Protein AF-A0A660NZM0-F1 (afdb_monomer_lite)

Foldseek 3Di:
DDAFKDWDKDADPDDAKDKDWDKDWDPDDDPPDIDIDIDIDIDGGGIQGATAGFWDQALALQTDTLDCPCPPPHQAAEDQDAQAAAPVVCVVRSSYQAAANCDDPQRLANHNAFDWDSQAPPGPDAFADQDDRHGDPRANDDPLWGFAGLQRQLQQFQGRFKDFAPVGGQFDCLLPDPVSVLSLQHTFHQPDPVSPHTDGFHQNFKQDRNGGDTDRRSFKAKEFGNGANDRQKGFIWIDGSGITGSGDIDGSSMIHHTDIDND

Structure (mmCIF, N/CA/C/O backbone):
data_AF-A0A660NZM0-F1
#
_entry.id   AF-A0A660NZM0-F1
#
loop_
_atom_site.group_PDB
_atom_site.id
_atom_site.type_symbol
_atom_site.label_atom_id
_atom_site.label_alt_id
_atom_site.label_comp_id
_atom_site.label_asym_id
_atom_site.label_entity_id
_atom_site.label_seq_id
_atom_site.pdbx_PDB_ins_code
_atom_site.Cartn_x
_atom_site.Cartn_y
_atom_site.Cartn_z
_atom_site.occupancy
_atom_site.B_iso_or_equiv
_atom_site.auth_seq_id
_atom_site.auth_comp_id
_atom_site.auth_asym_id
_atom_site.auth_atom_id
_atom_site.pdbx_PDB_model_num
ATOM 1 N N . GLU A 1 1 ? 6.834 -13.793 7.492 1.00 51.00 1 GLU A N 1
ATOM 2 C CA . GLU A 1 1 ? 5.601 -13.115 7.955 1.00 51.00 1 GLU A CA 1
ATOM 3 C C . GLU A 1 1 ? 4.471 -13.453 6.980 1.00 51.00 1 GLU A C 1
ATOM 5 O O . GLU A 1 1 ? 4.773 -13.703 5.818 1.00 51.00 1 GLU A O 1
ATOM 10 N N . THR A 1 2 ? 3.214 -13.565 7.420 1.00 53.56 2 THR A N 1
ATOM 11 C CA . THR A 1 2 ? 2.069 -13.778 6.511 1.00 53.56 2 THR A CA 1
ATOM 12 C C . THR A 1 2 ? 1.745 -12.478 5.787 1.00 53.56 2 THR A C 1
ATOM 14 O O . THR A 1 2 ? 1.620 -11.452 6.449 1.00 53.56 2 THR A O 1
ATOM 17 N N . LEU A 1 3 ? 1.578 -12.523 4.464 1.00 75.31 3 LEU A N 1
ATOM 18 C CA . LEU A 1 3 ? 1.285 -11.340 3.660 1.00 75.31 3 LEU A CA 1
ATOM 19 C C . LEU A 1 3 ? 0.033 -10.600 4.160 1.00 75.31 3 LEU A C 1
ATOM 21 O O . LEU A 1 3 ? -1.005 -11.213 4.412 1.00 75.31 3 LEU A O 1
ATOM 25 N N . GLY A 1 4 ? 0.131 -9.272 4.239 1.00 77.69 4 GLY A N 1
ATOM 26 C CA . GLY A 1 4 ? -0.979 -8.384 4.568 1.00 77.69 4 GLY A CA 1
ATOM 27 C C . GLY A 1 4 ? -0.853 -7.733 5.943 1.00 77.69 4 GLY A C 1
ATOM 28 O O . GLY A 1 4 ? 0.243 -7.461 6.431 1.00 77.69 4 GLY A O 1
ATOM 29 N N . TRP A 1 5 ? -2.006 -7.416 6.530 1.00 82.38 5 TRP A N 1
ATOM 30 C CA . TRP A 1 5 ? -2.119 -6.701 7.797 1.00 82.38 5 TRP A CA 1
ATOM 31 C C . TRP A 1 5 ? -2.232 -7.667 8.968 1.00 82.38 5 TRP A C 1
ATOM 33 O O . TRP A 1 5 ? -3.105 -8.535 8.978 1.00 82.38 5 TRP A O 1
ATOM 43 N N . LYS A 1 6 ? -1.403 -7.461 9.989 1.00 84.69 6 LYS A N 1
ATOM 44 C CA . LYS A 1 6 ? -1.477 -8.161 11.266 1.00 84.69 6 LYS A CA 1
ATOM 45 C C . LYS A 1 6 ? -1.986 -7.196 12.340 1.00 84.69 6 LYS A C 1
ATOM 47 O O . LYS A 1 6 ? -1.200 -6.374 12.819 1.00 84.69 6 LYS A O 1
ATOM 52 N N . PRO A 1 7 ? -3.267 -7.291 12.742 1.00 80.12 7 PRO A N 1
ATOM 53 C CA . PRO A 1 7 ? -3.795 -6.489 13.834 1.00 80.12 7 PRO A CA 1
ATOM 54 C C . PRO A 1 7 ? -2.996 -6.695 15.127 1.00 80.12 7 PRO A C 1
ATOM 56 O O . PRO A 1 7 ? -2.611 -7.816 15.467 1.00 80.12 7 PRO A O 1
ATOM 59 N N . LYS A 1 8 ? -2.766 -5.605 15.851 1.00 75.81 8 LYS A N 1
ATOM 60 C CA . LYS A 1 8 ? -2.291 -5.564 17.232 1.00 75.81 8 LYS A CA 1
ATOM 61 C C . LYS A 1 8 ? -3.403 -4.957 18.088 1.00 75.81 8 LYS A C 1
ATOM 63 O O . LYS A 1 8 ? -4.058 -4.006 17.667 1.00 75.81 8 LYS A O 1
ATOM 68 N N . GLY A 1 9 ? -3.584 -5.508 19.285 1.00 64.69 9 GLY A N 1
ATOM 69 C CA . GLY A 1 9 ? -4.604 -5.072 20.237 1.00 64.69 9 GLY A CA 1
ATOM 70 C C . GLY A 1 9 ? -5.859 -5.947 20.243 1.00 64.69 9 GLY A C 1
ATOM 71 O O . GLY A 1 9 ? -6.114 -6.727 19.326 1.00 64.69 9 GLY A O 1
ATOM 72 N N . GLU A 1 10 ? -6.634 -5.824 21.317 1.00 61.53 10 GLU A N 1
ATOM 73 C CA . GLU A 1 10 ? -7.927 -6.486 21.465 1.00 61.53 10 GLU A CA 1
ATOM 74 C C . GLU A 1 10 ? -9.011 -5.625 20.810 1.00 61.53 10 GLU A C 1
ATOM 76 O O . GLU A 1 10 ? -9.255 -4.489 21.219 1.00 61.53 10 GLU A O 1
ATOM 81 N N . VAL A 1 11 ? -9.659 -6.157 19.773 1.00 67.81 11 VAL A N 1
ATOM 82 C CA . VAL A 1 11 ? -10.883 -5.580 19.210 1.00 67.81 11 VAL A CA 1
ATOM 83 C C . VAL A 1 11 ? -12.039 -6.454 19.661 1.00 67.81 11 VAL A C 1
ATOM 85 O O . VAL A 1 11 ? -12.058 -7.658 19.404 1.00 67.81 11 VAL A O 1
ATOM 88 N N . THR A 1 12 ? -13.016 -5.859 20.337 1.00 70.56 12 THR A N 1
ATOM 89 C CA . THR A 1 12 ? -14.206 -6.590 20.774 1.00 70.56 12 THR A CA 1
ATOM 90 C C . THR A 1 12 ? -14.990 -7.122 19.574 1.00 70.56 12 THR A C 1
ATOM 92 O O . THR A 1 12 ? -15.191 -6.406 18.594 1.00 70.56 12 THR A O 1
ATOM 95 N N . THR A 1 13 ? -15.534 -8.334 19.673 1.00 74.88 13 THR A N 1
ATOM 96 C CA . THR A 1 13 ? -16.364 -8.953 18.618 1.00 74.88 13 THR A CA 1
ATOM 97 C C . THR A 1 13 ? -17.786 -8.384 18.524 1.00 74.88 13 THR A C 1
ATOM 99 O O . THR A 1 13 ? -18.586 -8.835 17.709 1.00 74.88 13 THR A O 1
ATOM 102 N N . TYR A 1 14 ? -18.127 -7.410 19.366 1.00 76.38 14 TYR A N 1
ATOM 103 C CA . TYR A 1 14 ? -19.451 -6.805 19.469 1.00 76.38 14 TYR A CA 1
ATOM 104 C C . TYR A 1 14 ? -19.397 -5.299 19.169 1.00 76.38 14 TYR A C 1
ATOM 106 O O . TYR A 1 14 ? -18.356 -4.665 19.319 1.00 76.38 14 TYR A O 1
ATOM 114 N N . ASN A 1 15 ? -20.514 -4.724 18.714 1.00 76.44 15 ASN A N 1
ATOM 115 C CA . ASN A 1 15 ? -20.605 -3.360 18.169 1.00 76.44 15 ASN A CA 1
ATOM 116 C C . ASN A 1 15 ? -21.438 -2.382 19.023 1.00 76.44 15 ASN A C 1
ATOM 118 O O . ASN A 1 15 ? -21.649 -1.246 18.609 1.00 76.44 15 ASN A O 1
ATOM 122 N N . ALA A 1 16 ? -21.878 -2.803 20.210 1.00 81.19 16 ALA A N 1
ATOM 123 C CA . ALA A 1 16 ? -22.553 -1.959 21.194 1.00 81.19 16 ALA A CA 1
ATOM 124 C C . ALA A 1 16 ? -22.119 -2.353 22.615 1.00 81.19 16 ALA A C 1
ATOM 126 O O . ALA A 1 16 ? -21.839 -3.538 22.830 1.00 81.19 16 ALA A O 1
ATOM 127 N N . PRO A 1 17 ? -22.066 -1.423 23.589 1.00 87.94 17 PRO A N 1
ATOM 128 C CA . PRO A 1 17 ? -21.674 -1.755 24.952 1.00 87.94 17 PRO A CA 1
ATOM 129 C C . PRO A 1 17 ? -22.581 -2.838 25.533 1.00 87.94 17 PRO A C 1
ATOM 131 O O . PRO A 1 17 ? -23.792 -2.849 25.302 1.00 87.94 17 PRO A O 1
ATOM 134 N N . ARG A 1 18 ? -21.999 -3.747 26.308 1.00 90.50 18 ARG A N 1
ATOM 135 C CA . ARG A 1 18 ? -22.741 -4.778 27.036 1.00 90.50 18 ARG A CA 1
ATOM 136 C C . ARG A 1 18 ? -22.693 -4.444 28.515 1.00 90.50 18 ARG A C 1
ATOM 138 O O . ARG A 1 18 ? -21.622 -4.172 29.048 1.00 90.50 18 ARG A O 1
ATOM 145 N N . THR A 1 19 ? -23.839 -4.479 29.182 1.00 94.56 19 THR A N 1
ATOM 146 C CA . THR A 1 19 ? -23.928 -4.173 30.613 1.00 94.56 19 THR A CA 1
ATOM 147 C C . THR A 1 19 ? -24.477 -5.369 31.368 1.00 94.56 19 THR A C 1
ATOM 149 O O . THR A 1 19 ? -25.574 -5.843 31.077 1.00 94.56 19 THR A O 1
ATOM 152 N N . VAL A 1 20 ? -23.736 -5.821 32.376 1.00 95.81 20 VAL A N 1
ATOM 153 C CA . VAL A 1 20 ? -24.238 -6.745 33.394 1.00 95.81 20 VAL A CA 1
ATOM 154 C C . VAL A 1 20 ? -24.761 -5.919 34.562 1.00 95.81 20 VAL A C 1
ATOM 156 O O . VAL A 1 20 ? -24.085 -5.007 35.037 1.00 95.81 20 VAL A O 1
ATOM 159 N N . LYS A 1 21 ? -25.974 -6.230 35.023 1.00 97.00 21 LYS A N 1
ATOM 160 C CA . LYS A 1 21 ? -26.585 -5.595 36.194 1.00 97.00 21 LYS A CA 1
ATOM 161 C C . LYS A 1 21 ? -26.592 -6.578 37.351 1.00 97.00 21 LYS A C 1
ATOM 163 O O . LYS A 1 21 ? -27.189 -7.646 37.242 1.00 97.00 21 LYS A O 1
ATOM 168 N N . VAL A 1 22 ? -25.962 -6.209 38.458 1.00 96.25 22 VAL A N 1
ATOM 169 C CA . VAL A 1 22 ? -25.938 -7.009 39.685 1.00 96.25 22 VAL A CA 1
ATOM 170 C C . VAL A 1 22 ? -26.781 -6.300 40.734 1.00 96.25 22 VAL A C 1
ATOM 172 O O . VAL A 1 22 ? -26.442 -5.197 41.156 1.00 96.25 22 VAL A O 1
ATOM 175 N N . LYS A 1 23 ? -27.891 -6.916 41.151 1.00 96.38 23 LYS A N 1
ATOM 176 C CA . LYS A 1 23 ? -28.695 -6.416 42.272 1.00 96.38 23 LYS A CA 1
ATOM 177 C C . LYS A 1 23 ? -28.138 -6.989 43.573 1.00 96.38 23 LYS A C 1
ATOM 179 O O . LYS A 1 23 ? -28.094 -8.204 43.734 1.00 96.38 23 LYS A O 1
ATOM 184 N N . VAL A 1 24 ? -27.761 -6.117 44.499 1.00 95.06 24 VAL A N 1
ATOM 185 C CA . VAL A 1 24 ? -27.386 -6.481 45.869 1.00 95.06 24 VAL A CA 1
ATOM 186 C C . VAL A 1 24 ? -28.486 -5.975 46.788 1.00 95.06 24 VAL A C 1
ATOM 188 O O . VAL A 1 24 ? -28.766 -4.781 46.799 1.00 95.06 24 VAL A O 1
ATOM 191 N N . GLU A 1 25 ? -29.131 -6.870 47.528 1.00 95.62 25 GLU A N 1
ATOM 192 C CA . GLU A 1 25 ? -30.238 -6.555 48.435 1.00 95.62 25 GLU A CA 1
ATOM 193 C C . GLU A 1 25 ? -29.929 -7.069 49.842 1.00 95.62 25 GLU A C 1
ATOM 195 O O . GLU A 1 25 ? -29.380 -8.159 50.009 1.00 95.62 25 GLU A O 1
ATOM 200 N N . GLN A 1 26 ? -30.282 -6.283 50.858 1.00 94.75 26 GLN A N 1
ATOM 201 C CA . GLN A 1 26 ? -30.148 -6.688 52.253 1.00 94.75 26 GLN A CA 1
ATOM 202 C C . GLN A 1 26 ? -31.062 -7.878 52.567 1.00 94.75 26 GLN A C 1
ATOM 204 O O . GLN A 1 26 ? -32.246 -7.892 52.228 1.00 94.75 26 GLN A O 1
ATOM 209 N N . THR A 1 27 ? -30.536 -8.867 53.287 1.00 92.31 27 THR A N 1
ATOM 210 C CA . THR A 1 27 ? -31.327 -10.022 53.735 1.00 92.31 27 THR A CA 1
ATOM 211 C C . THR A 1 27 ? -32.336 -9.648 54.824 1.00 92.31 27 THR A C 1
ATOM 213 O O . THR A 1 27 ? -33.442 -10.193 54.830 1.00 92.31 27 THR A O 1
ATOM 216 N N . ILE A 1 28 ? -32.003 -8.679 55.685 1.00 90.19 28 ILE A N 1
ATOM 217 C CA . ILE A 1 28 ? -32.830 -8.191 56.800 1.00 90.19 28 ILE A CA 1
ATOM 218 C C . ILE A 1 28 ? -33.207 -6.722 56.558 1.00 90.19 28 ILE A C 1
ATOM 220 O O . ILE A 1 28 ? -32.364 -5.921 56.160 1.00 90.19 28 ILE A O 1
ATOM 224 N N . ALA A 1 29 ? -34.474 -6.371 56.791 1.00 87.50 29 ALA A N 1
ATOM 225 C CA . ALA A 1 29 ? -34.974 -5.003 56.668 1.00 87.50 29 ALA A CA 1
ATOM 226 C C . ALA A 1 29 ? -34.550 -4.141 57.870 1.00 87.50 29 ALA A C 1
ATOM 228 O O . ALA A 1 29 ? -34.667 -4.587 59.011 1.00 87.50 29 ALA A O 1
ATOM 229 N N . ASN A 1 30 ? -34.131 -2.896 57.628 1.00 80.31 30 ASN A N 1
ATOM 230 C CA . ASN A 1 30 ? -33.810 -1.937 58.688 1.00 80.31 30 ASN A CA 1
ATOM 231 C C . ASN A 1 30 ? -34.835 -0.792 58.652 1.00 80.31 30 ASN A C 1
ATOM 233 O O . ASN A 1 30 ? -34.850 -0.007 57.708 1.00 80.31 30 ASN A O 1
ATOM 237 N N . GLY A 1 31 ? -35.745 -0.735 59.632 1.00 82.00 31 GLY A N 1
ATOM 238 C CA . GLY A 1 31 ? -36.866 0.220 59.626 1.00 82.00 31 GLY A CA 1
ATOM 239 C C . GLY A 1 31 ? -38.039 -0.162 58.708 1.00 82.00 31 GLY A C 1
ATOM 240 O O . GLY A 1 31 ? -38.756 0.711 58.234 1.00 82.00 31 GLY A O 1
ATOM 241 N N . GLY A 1 32 ? -38.239 -1.459 58.440 1.00 85.12 32 GLY A N 1
ATOM 242 C CA . GLY A 1 32 ? -39.396 -1.975 57.689 1.00 85.12 32 GLY A CA 1
ATOM 243 C C . GLY A 1 32 ? -39.197 -2.126 56.176 1.00 85.12 32 GLY A C 1
ATOM 244 O O . GLY A 1 32 ? -40.034 -2.744 55.523 1.00 85.12 32 GLY A O 1
ATOM 245 N N . ALA A 1 33 ? -38.076 -1.656 55.619 1.00 88.88 33 ALA A N 1
ATOM 246 C CA . ALA A 1 33 ? -37.728 -1.838 54.209 1.00 88.88 33 ALA A CA 1
ATOM 247 C C . ALA A 1 33 ? -36.352 -2.502 54.037 1.00 88.88 33 ALA A C 1
ATOM 249 O O . ALA A 1 33 ? -35.412 -2.229 54.786 1.00 88.88 33 ALA A O 1
ATOM 250 N N . LYS A 1 34 ? -36.229 -3.378 53.033 1.00 91.69 34 LYS A N 1
ATOM 251 C CA . LYS A 1 34 ? -34.933 -3.878 52.558 1.00 91.69 34 LYS A CA 1
ATOM 252 C C . LYS A 1 34 ? -34.344 -2.855 51.599 1.00 91.69 34 LYS A C 1
ATOM 254 O O . LYS A 1 34 ? -35.009 -2.464 50.641 1.00 91.69 34 LYS A O 1
ATOM 259 N N . LEU A 1 35 ? -33.101 -2.447 51.826 1.00 92.81 35 LEU A N 1
ATOM 260 C CA . LEU A 1 35 ? -32.381 -1.641 50.849 1.00 92.81 35 LEU A CA 1
ATOM 261 C C . LEU A 1 35 ? -31.768 -2.552 49.789 1.00 92.81 35 LEU A C 1
ATOM 263 O O . LEU A 1 35 ? -31.304 -3.657 50.083 1.00 92.81 35 LEU A O 1
ATOM 267 N N . PHE A 1 36 ? -31.731 -2.064 48.556 1.00 93.88 36 PHE A N 1
ATOM 268 C CA . PHE A 1 36 ? -30.972 -2.687 47.487 1.00 93.88 36 PHE A CA 1
ATOM 269 C C . PHE A 1 36 ? -30.221 -1.637 46.682 1.00 93.88 36 PHE A C 1
ATOM 271 O O . PHE A 1 36 ? -30.594 -0.466 46.642 1.00 93.88 36 PHE A O 1
ATOM 278 N N . THR A 1 37 ? -29.174 -2.081 46.003 1.00 96.69 37 THR A N 1
ATOM 279 C CA . THR A 1 37 ? -28.476 -1.311 44.981 1.00 96.69 37 THR A CA 1
ATOM 280 C C . THR A 1 37 ? -28.319 -2.156 43.727 1.00 96.69 37 THR A C 1
ATOM 282 O O . THR A 1 37 ? -28.279 -3.387 43.792 1.00 96.69 37 THR A O 1
ATOM 285 N N . VAL A 1 38 ? -28.257 -1.499 42.573 1.00 96.88 38 VAL A N 1
ATOM 286 C CA . VAL A 1 38 ? -27.942 -2.143 41.298 1.00 96.88 38 VAL A CA 1
ATOM 287 C C . VAL A 1 38 ? -26.584 -1.637 40.844 1.00 96.88 38 VAL A C 1
ATOM 289 O O . VAL A 1 38 ? -26.419 -0.458 40.539 1.00 96.88 38 VAL A O 1
ATOM 292 N N . ILE A 1 39 ? -25.616 -2.543 40.782 1.00 96.94 39 ILE A N 1
ATOM 293 C CA . ILE A 1 39 ? -24.281 -2.285 40.255 1.00 96.94 39 ILE A CA 1
ATOM 294 C C . ILE A 1 39 ? -24.326 -2.574 38.757 1.00 96.94 39 ILE A C 1
ATOM 296 O O . ILE A 1 39 ? -24.587 -3.704 38.341 1.00 96.94 39 ILE A O 1
ATOM 300 N N . ASN A 1 40 ? -24.085 -1.550 37.943 1.00 95.69 40 ASN A N 1
ATOM 301 C CA . ASN A 1 40 ? -23.960 -1.702 36.497 1.00 95.69 40 ASN A CA 1
ATOM 302 C C . ASN A 1 40 ? -22.478 -1.870 36.142 1.00 95.69 40 ASN A C 1
ATOM 304 O O . ASN A 1 40 ? -21.686 -0.956 36.363 1.00 95.69 40 ASN A O 1
ATOM 308 N N . ILE A 1 41 ? -22.111 -3.016 35.571 1.00 93.88 41 ILE A N 1
ATOM 309 C CA . ILE A 1 41 ? -20.780 -3.271 35.012 1.00 93.88 41 ILE A CA 1
ATOM 310 C C . ILE A 1 41 ? -20.912 -3.199 33.495 1.00 93.88 41 ILE A C 1
ATOM 312 O O . ILE A 1 41 ? -21.478 -4.100 32.875 1.00 93.88 41 ILE A O 1
ATOM 316 N N . THR A 1 42 ? -20.424 -2.112 32.901 1.00 91.06 42 THR A N 1
ATOM 317 C CA . THR A 1 42 ? -20.488 -1.893 31.452 1.00 91.06 42 THR A CA 1
ATOM 318 C C . THR A 1 42 ? -19.148 -2.205 30.807 1.00 91.06 42 THR A C 1
ATOM 320 O O . THR A 1 42 ? -18.140 -1.570 31.104 1.00 91.06 42 THR A O 1
ATOM 323 N N . GLN A 1 43 ? -19.159 -3.154 29.877 1.00 84.81 43 GLN A N 1
ATOM 324 C CA . GLN A 1 43 ? -18.068 -3.413 28.954 1.00 84.81 43 GLN A CA 1
ATOM 325 C C . GLN A 1 43 ? -18.347 -2.646 27.657 1.00 84.81 43 GLN A C 1
ATOM 327 O O . GLN A 1 43 ? -19.247 -2.995 26.888 1.00 84.81 43 GLN A O 1
ATOM 332 N N . ASN A 1 44 ? -17.593 -1.573 27.418 1.00 82.00 44 ASN A N 1
ATOM 333 C CA . ASN A 1 44 ? -17.698 -0.825 26.168 1.00 82.00 44 ASN A CA 1
ATOM 334 C C . ASN A 1 44 ? -17.253 -1.700 24.990 1.00 82.00 44 ASN A C 1
ATOM 336 O O . ASN A 1 44 ? -16.401 -2.578 25.132 1.00 82.00 44 ASN A O 1
ATOM 340 N N . ASN A 1 45 ? -17.858 -1.485 23.827 1.00 79.81 45 ASN A N 1
ATOM 341 C CA . ASN A 1 45 ? -17.366 -2.047 22.576 1.00 79.81 45 ASN A CA 1
ATOM 342 C C . ASN A 1 45 ? -16.245 -1.176 22.009 1.00 79.81 45 ASN A C 1
ATOM 344 O O . ASN A 1 45 ? -16.197 0.029 22.251 1.00 79.81 45 ASN A O 1
ATOM 348 N N . GLY A 1 46 ? -15.375 -1.782 21.213 1.00 71.31 46 GLY A N 1
ATOM 349 C CA . GLY A 1 46 ? -14.272 -1.116 20.540 1.00 71.31 46 GLY A CA 1
ATOM 350 C C . GLY A 1 46 ? -12.928 -1.755 20.860 1.00 71.31 46 GLY A C 1
ATOM 351 O O . GLY A 1 46 ? -12.833 -2.911 21.257 1.00 71.31 46 GLY A O 1
ATOM 352 N N . GLY A 1 47 ? -11.876 -0.993 20.612 1.00 67.62 47 GLY A N 1
ATOM 353 C CA . GLY A 1 47 ? -10.492 -1.425 20.728 1.00 67.62 47 GLY A CA 1
ATOM 354 C C . GLY A 1 47 ? -9.628 -0.511 19.878 1.00 67.62 47 GLY A C 1
ATOM 355 O O . GLY A 1 47 ? -10.100 0.026 18.869 1.00 67.62 47 GLY A O 1
ATOM 356 N N . LYS A 1 48 ? -8.374 -0.301 20.282 1.00 68.06 48 LYS A N 1
ATOM 357 C CA . LYS A 1 48 ? -7.430 0.425 19.436 1.00 68.06 48 LYS A CA 1
ATOM 358 C C . LYS A 1 48 ? -7.085 -0.505 18.280 1.00 68.06 48 LYS A C 1
ATOM 360 O O . LYS A 1 48 ? -6.413 -1.513 18.478 1.00 68.06 48 LYS A O 1
ATOM 365 N N . LYS A 1 49 ? -7.605 -0.208 17.089 1.00 75.81 49 LYS A N 1
ATOM 366 C CA . LYS A 1 49 ? -7.134 -0.866 15.874 1.00 75.81 49 LYS A CA 1
ATOM 367 C C . LYS A 1 49 ? -5.701 -0.401 15.694 1.00 75.81 49 LYS A C 1
ATOM 369 O O . LYS A 1 49 ? -5.480 0.765 15.426 1.00 75.81 49 LYS A O 1
ATOM 374 N N . GLU A 1 50 ? -4.744 -1.277 15.923 1.00 85.38 50 GLU A N 1
ATOM 375 C CA . GLU A 1 50 ? -3.351 -1.073 15.548 1.00 85.38 50 GLU A CA 1
ATOM 376 C C . GLU A 1 50 ? -2.891 -2.309 14.796 1.00 85.38 50 GLU A C 1
ATOM 378 O O . GLU A 1 50 ? -3.635 -3.279 14.634 1.00 85.38 50 GLU A O 1
ATOM 383 N N . GLY A 1 51 ? -1.661 -2.292 14.313 1.00 86.81 51 GLY A N 1
ATOM 384 C CA . GLY A 1 51 ? -1.081 -3.454 13.677 1.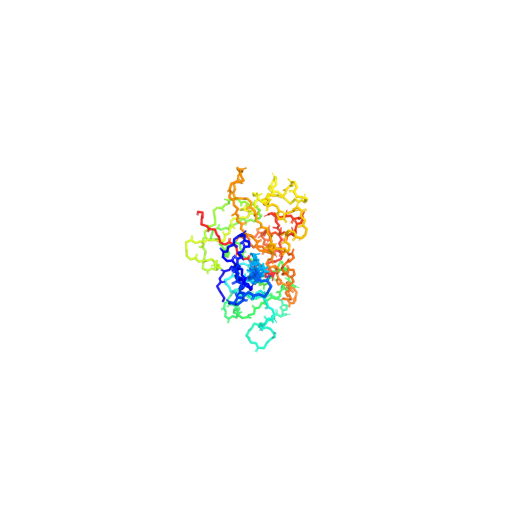00 86.81 51 GLY A CA 1
ATOM 385 C C . GLY A 1 51 ? 0.166 -3.107 12.906 1.00 86.81 51 GLY A C 1
ATOM 386 O O . GLY A 1 51 ? 0.698 -2.003 13.002 1.00 86.81 51 GLY A O 1
ATOM 387 N N . ILE A 1 52 ? 0.639 -4.096 12.172 1.00 89.88 52 ILE A N 1
ATOM 388 C CA . ILE A 1 52 ? 1.804 -3.988 11.305 1.00 89.88 52 ILE A CA 1
ATOM 389 C C . ILE A 1 52 ? 1.450 -4.599 9.953 1.00 89.88 52 ILE A C 1
ATOM 391 O O . ILE A 1 52 ? 0.626 -5.514 9.877 1.00 89.88 52 ILE A O 1
ATOM 395 N N . ALA A 1 53 ? 2.052 -4.085 8.888 1.00 92.00 53 ALA A N 1
ATOM 396 C CA . ALA A 1 53 ? 1.934 -4.653 7.553 1.00 92.00 53 ALA A CA 1
ATOM 397 C C . ALA A 1 53 ? 3.245 -5.336 7.168 1.00 92.00 53 ALA A C 1
ATOM 399 O O . ALA A 1 53 ? 4.318 -4.826 7.482 1.00 92.00 53 ALA A O 1
ATOM 400 N N . THR A 1 54 ? 3.170 -6.444 6.442 1.00 93.94 54 THR A N 1
ATOM 401 C CA . THR A 1 54 ? 4.344 -6.935 5.715 1.00 93.94 54 THR A CA 1
ATOM 402 C C . THR A 1 54 ? 4.593 -6.045 4.501 1.00 93.94 54 THR A C 1
ATOM 404 O O . THR A 1 54 ? 3.664 -5.745 3.744 1.00 93.94 54 THR A O 1
ATOM 407 N N . LEU A 1 55 ? 5.841 -5.615 4.330 1.00 96.06 55 LEU A N 1
ATOM 408 C CA . LEU A 1 55 ? 6.269 -4.679 3.294 1.00 96.06 55 LEU A CA 1
ATOM 409 C C . LEU A 1 55 ? 7.179 -5.380 2.280 1.00 96.06 55 LEU A C 1
ATOM 411 O O . LEU A 1 55 ? 7.766 -6.414 2.575 1.00 96.06 55 LEU A O 1
ATOM 415 N N . TYR A 1 56 ? 7.313 -4.814 1.088 1.00 97.31 56 TYR A N 1
ATOM 416 C CA . TYR A 1 56 ? 8.095 -5.373 -0.012 1.00 97.31 56 TYR A CA 1
ATOM 417 C C . TYR A 1 56 ? 8.753 -4.239 -0.790 1.00 97.31 56 TYR A C 1
ATOM 419 O O . TYR A 1 56 ? 8.138 -3.186 -0.984 1.00 97.31 56 TYR A O 1
ATOM 427 N N . GLN A 1 57 ? 9.979 -4.450 -1.267 1.00 97.25 57 GLN A N 1
ATOM 428 C CA . GLN A 1 57 ? 10.519 -3.594 -2.326 1.00 97.25 57 GLN A CA 1
ATOM 429 C C . GLN A 1 57 ? 9.894 -3.989 -3.658 1.00 97.25 57 GLN A C 1
ATOM 431 O O . GLN A 1 57 ? 9.515 -5.149 -3.854 1.00 97.25 57 GLN A O 1
ATOM 436 N N . PHE A 1 58 ? 9.780 -3.032 -4.573 1.00 97.75 58 PHE A N 1
ATOM 437 C CA . PHE A 1 58 ? 9.112 -3.261 -5.846 1.00 97.75 58 PHE A CA 1
ATOM 438 C C . PHE A 1 58 ? 9.752 -4.433 -6.605 1.00 97.75 58 PHE A C 1
ATOM 440 O O . PHE A 1 58 ? 10.967 -4.476 -6.793 1.00 97.75 58 PHE A O 1
ATOM 447 N N . GLY A 1 59 ? 8.936 -5.389 -7.046 1.00 96.31 59 GLY A N 1
ATOM 448 C CA . GLY A 1 59 ? 9.386 -6.567 -7.786 1.00 96.31 59 GLY A CA 1
ATOM 449 C C . GLY A 1 59 ? 9.998 -7.697 -6.946 1.00 96.31 59 GLY A C 1
ATOM 450 O O . GLY A 1 59 ? 10.378 -8.716 -7.521 1.00 96.31 59 GLY A O 1
ATOM 451 N N . ARG A 1 60 ? 10.087 -7.569 -5.614 1.00 95.56 60 ARG A N 1
ATOM 452 C CA . ARG A 1 60 ? 10.556 -8.652 -4.727 1.00 95.56 60 ARG A CA 1
ATOM 453 C C . ARG A 1 60 ? 9.402 -9.480 -4.172 1.00 95.56 60 ARG A C 1
ATOM 455 O O . ARG A 1 60 ? 8.300 -8.980 -3.959 1.00 95.56 60 ARG A O 1
ATOM 462 N N . LYS A 1 61 ? 9.700 -10.744 -3.870 1.00 93.62 61 LYS A N 1
ATOM 463 C CA . LYS A 1 61 ? 8.835 -11.632 -3.077 1.00 93.62 61 LYS A CA 1
ATOM 464 C C . LYS A 1 61 ? 9.185 -11.628 -1.590 1.00 93.62 61 LYS A C 1
ATOM 466 O O . LYS A 1 61 ? 8.371 -12.030 -0.760 1.00 93.62 61 LYS A O 1
ATOM 471 N N . ASP A 1 62 ? 10.400 -11.199 -1.270 1.00 92.12 62 ASP A N 1
ATOM 472 C CA . ASP A 1 62 ? 10.955 -11.267 0.074 1.00 92.12 62 ASP A CA 1
ATOM 473 C C . ASP A 1 62 ? 10.314 -10.205 0.963 1.00 92.12 62 ASP A C 1
ATOM 475 O O . ASP A 1 62 ? 10.281 -9.017 0.633 1.00 92.12 62 ASP A O 1
ATOM 479 N N . ALA A 1 63 ? 9.766 -10.665 2.082 1.00 91.88 63 ALA A N 1
ATOM 480 C CA . ALA A 1 63 ? 9.036 -9.843 3.027 1.00 91.88 63 ALA A CA 1
ATOM 481 C C . ALA A 1 63 ? 9.982 -9.017 3.904 1.00 91.88 63 ALA A C 1
ATOM 483 O O . ALA A 1 63 ? 10.878 -9.559 4.549 1.00 91.88 63 ALA A O 1
ATOM 484 N N . LEU A 1 64 ? 9.694 -7.724 4.009 1.00 92.94 64 LEU A N 1
ATOM 485 C CA . LEU A 1 64 ? 10.293 -6.800 4.958 1.00 92.94 64 LEU A CA 1
ATOM 486 C C . LEU A 1 64 ? 9.336 -6.565 6.138 1.00 92.94 64 LEU A C 1
ATOM 488 O O . LEU A 1 64 ? 8.125 -6.419 5.933 1.00 92.94 64 LEU A O 1
ATOM 492 N N . PRO A 1 65 ? 9.846 -6.467 7.375 1.00 91.88 65 PRO A N 1
ATOM 493 C CA . PRO A 1 65 ? 8.995 -6.262 8.540 1.00 91.88 65 PRO A CA 1
ATOM 494 C C . PRO A 1 65 ? 8.444 -4.831 8.574 1.00 91.88 65 PRO A C 1
ATOM 496 O O . PRO A 1 65 ? 9.219 -3.882 8.522 1.00 91.88 65 PRO A O 1
ATOM 499 N N . GLY A 1 66 ? 7.141 -4.635 8.782 1.00 92.12 66 GLY A N 1
ATOM 500 C CA . GLY A 1 66 ? 6.545 -3.314 9.067 1.00 92.12 66 GLY A CA 1
ATOM 501 C C . GLY A 1 66 ? 6.690 -2.865 10.524 1.00 92.12 66 GLY A C 1
ATOM 502 O O . GLY A 1 66 ? 5.767 -2.287 11.094 1.00 92.12 66 GLY A O 1
ATOM 503 N N . THR A 1 67 ? 7.801 -3.218 11.173 1.00 90.94 67 THR A N 1
ATOM 504 C CA . THR A 1 67 ? 8.107 -2.902 12.575 1.00 90.94 67 THR A CA 1
ATOM 505 C C . THR A 1 67 ? 9.613 -2.937 12.820 1.00 90.94 67 THR A C 1
ATOM 507 O O . THR A 1 67 ? 10.301 -3.780 12.248 1.00 90.94 67 THR A O 1
ATOM 510 N N . ASP A 1 68 ? 10.128 -2.076 13.696 1.00 90.06 68 ASP A N 1
ATOM 511 C CA . ASP A 1 68 ? 11.562 -2.043 14.030 1.00 90.06 68 ASP A CA 1
ATOM 512 C C . ASP A 1 68 ? 11.973 -3.046 15.116 1.00 90.06 68 ASP A C 1
ATOM 514 O O . ASP A 1 68 ? 13.141 -3.139 15.467 1.00 90.06 68 ASP A O 1
ATOM 518 N N . THR A 1 69 ? 11.046 -3.871 15.611 1.00 87.31 69 THR A N 1
ATOM 519 C CA . THR A 1 69 ? 11.325 -4.895 16.636 1.00 87.31 69 THR A CA 1
ATOM 520 C C . THR A 1 69 ? 12.405 -5.916 16.235 1.00 87.31 69 THR A C 1
ATOM 522 O O . THR A 1 69 ? 12.998 -6.545 17.108 1.00 87.31 69 THR A O 1
ATOM 525 N N . PHE A 1 70 ? 12.650 -6.105 14.936 1.00 79.38 70 PHE A N 1
ATOM 526 C CA . PHE A 1 70 ? 13.621 -7.079 14.414 1.00 79.38 70 PHE A CA 1
ATOM 527 C C . PHE A 1 70 ? 14.971 -6.467 14.017 1.00 79.38 70 PHE A C 1
ATOM 529 O O . PHE A 1 70 ? 15.848 -7.180 13.530 1.00 79.38 70 PHE A O 1
ATOM 536 N N . TYR A 1 71 ? 15.123 -5.151 14.183 1.00 80.00 71 TYR A N 1
ATOM 537 C CA . TYR A 1 71 ? 16.323 -4.419 13.805 1.00 80.00 71 TYR A CA 1
ATOM 538 C C . TYR A 1 71 ? 17.098 -3.955 15.052 1.00 80.00 71 TYR A C 1
ATOM 540 O O . TYR A 1 71 ? 16.477 -3.428 15.977 1.00 80.00 71 TYR A O 1
ATOM 548 N N . PRO A 1 72 ? 18.442 -4.062 15.095 1.00 71.00 72 PRO A N 1
ATOM 549 C CA . PRO A 1 72 ? 19.336 -4.766 14.163 1.00 71.00 72 PRO A CA 1
ATOM 550 C C . PRO A 1 72 ? 19.667 -6.210 14.596 1.00 71.00 72 PRO A C 1
ATOM 552 O O . PRO A 1 72 ? 20.524 -6.855 14.000 1.00 71.00 72 PRO A O 1
ATOM 555 N N . THR A 1 73 ? 19.087 -6.709 15.689 1.00 65.25 73 THR A N 1
ATOM 556 C CA . THR A 1 73 ? 19.674 -7.817 16.465 1.00 65.25 73 THR A CA 1
ATOM 557 C C . THR A 1 73 ? 19.242 -9.222 16.035 1.00 65.25 73 THR A C 1
ATOM 559 O O . THR A 1 73 ? 19.789 -10.203 16.535 1.00 65.25 73 THR A O 1
ATOM 562 N N . ASN A 1 74 ? 18.271 -9.355 15.131 1.00 63.03 74 ASN A N 1
ATOM 563 C CA . ASN A 1 74 ? 17.493 -10.586 14.966 1.00 63.03 74 ASN A CA 1
ATOM 564 C C . ASN A 1 74 ? 17.052 -10.828 13.509 1.00 63.03 74 ASN A C 1
ATOM 566 O O . ASN A 1 74 ? 15.907 -11.185 13.245 1.00 63.03 74 ASN A O 1
ATOM 570 N N . SER A 1 75 ? 18.023 -10.701 12.595 1.00 74.00 75 SER A 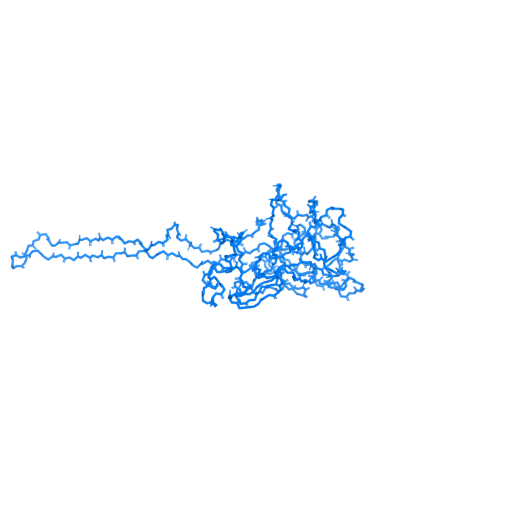N 1
ATOM 571 C CA . SER A 1 75 ? 18.032 -11.162 11.192 1.00 74.00 75 SER A CA 1
ATOM 572 C C . SER A 1 75 ? 17.723 -10.120 10.121 1.00 74.00 75 SER A C 1
ATOM 574 O O . SER A 1 75 ? 18.331 -10.210 9.066 1.00 74.00 75 SER A O 1
ATOM 576 N N . TYR A 1 76 ? 16.866 -9.123 10.355 1.00 84.88 76 TYR A N 1
ATOM 577 C CA . TYR A 1 76 ? 16.594 -8.094 9.341 1.00 84.88 76 TYR A CA 1
ATOM 578 C C . TYR A 1 76 ? 17.625 -6.957 9.378 1.00 84.88 76 TYR A C 1
ATOM 580 O O . TYR A 1 76 ? 17.869 -6.388 10.446 1.00 84.88 76 TYR A O 1
ATOM 588 N N . SER A 1 77 ? 18.190 -6.583 8.226 1.00 88.94 77 SER A N 1
ATOM 589 C CA . SER A 1 77 ? 19.178 -5.501 8.145 1.00 88.94 77 SER A CA 1
ATOM 590 C C . SER A 1 77 ? 19.033 -4.614 6.902 1.00 88.94 77 SER A C 1
ATOM 592 O O . SER A 1 77 ? 18.285 -4.922 5.970 1.00 88.94 77 SER A O 1
ATOM 594 N N . PHE A 1 78 ? 19.736 -3.480 6.912 1.00 91.00 78 PHE A N 1
ATOM 595 C CA . PHE A 1 78 ? 19.797 -2.554 5.786 1.00 91.00 78 PHE A CA 1
ATOM 596 C C . PHE A 1 78 ? 21.154 -2.672 5.102 1.00 91.00 78 PHE A C 1
ATOM 598 O O . PHE A 1 78 ? 22.190 -2.417 5.716 1.00 91.00 78 PHE A O 1
ATOM 605 N N . ASP A 1 79 ? 21.143 -3.012 3.820 1.00 93.12 79 ASP A N 1
ATOM 606 C CA . ASP A 1 79 ? 22.333 -2.970 2.981 1.00 93.12 79 ASP A CA 1
ATOM 607 C C . ASP A 1 79 ? 22.403 -1.597 2.309 1.00 93.12 79 ASP A C 1
ATOM 609 O O . ASP A 1 79 ? 21.637 -1.289 1.392 1.00 93.12 79 ASP A O 1
ATOM 613 N N . ASN A 1 80 ? 23.325 -0.774 2.804 1.00 90.31 80 ASN A N 1
ATOM 614 C CA . ASN A 1 80 ? 23.541 0.606 2.384 1.00 90.31 80 ASN A CA 1
ATOM 615 C C . ASN A 1 80 ? 24.613 0.758 1.292 1.00 90.31 80 ASN A C 1
ATOM 617 O O . ASN A 1 80 ? 25.178 1.838 1.111 1.00 90.31 80 ASN A O 1
ATOM 621 N N . THR A 1 81 ? 24.919 -0.311 0.563 1.00 92.19 81 THR A N 1
ATOM 622 C CA . THR A 1 81 ? 25.962 -0.273 -0.461 1.00 92.19 81 THR A CA 1
ATOM 623 C C . THR A 1 81 ? 25.440 0.318 -1.770 1.00 92.19 81 THR A C 1
ATOM 625 O O . THR A 1 81 ? 24.483 -0.178 -2.368 1.00 92.19 81 THR A O 1
ATOM 628 N N . THR A 1 82 ? 26.144 1.323 -2.285 1.00 94.19 82 THR A N 1
ATOM 629 C CA . THR A 1 82 ? 25.944 1.882 -3.629 1.00 94.19 82 THR A CA 1
ATOM 630 C C . THR A 1 82 ? 26.119 0.821 -4.728 1.00 94.19 82 THR A C 1
ATOM 632 O O . THR A 1 82 ? 26.902 -0.118 -4.600 1.00 94.19 82 THR A O 1
ATOM 635 N N . GLY A 1 83 ? 25.420 0.985 -5.850 1.00 94.69 83 GLY A N 1
ATOM 636 C CA . GLY A 1 83 ? 25.506 0.114 -7.027 1.00 94.69 83 GLY A CA 1
ATOM 637 C C . GLY A 1 83 ? 24.286 -0.776 -7.248 1.00 94.69 83 GLY A C 1
ATOM 638 O O . GLY A 1 83 ? 24.151 -1.340 -8.332 1.00 94.69 83 GLY A O 1
ATOM 639 N N . GLY A 1 84 ? 23.389 -0.867 -6.261 1.00 94.69 84 GLY A N 1
ATOM 640 C CA . GLY A 1 84 ? 22.240 -1.771 -6.280 1.00 94.69 84 GLY A CA 1
ATOM 641 C C . GLY A 1 84 ? 22.654 -3.237 -6.125 1.00 94.69 84 GLY A C 1
ATOM 642 O O . GLY A 1 84 ? 23.837 -3.566 -5.973 1.00 94.69 84 GLY A O 1
ATOM 643 N N . ARG A 1 85 ? 21.671 -4.139 -6.157 1.00 95.81 85 ARG A N 1
ATOM 644 C CA . ARG A 1 85 ? 21.888 -5.595 -6.102 1.00 95.81 85 ARG A CA 1
ATOM 645 C C . ARG A 1 85 ? 21.266 -6.317 -7.278 1.00 95.81 85 ARG A C 1
ATOM 647 O O . ARG A 1 85 ? 20.238 -5.901 -7.801 1.00 95.81 85 ARG A O 1
ATOM 654 N N . SER A 1 86 ? 21.881 -7.424 -7.683 1.00 95.88 86 SER A N 1
ATOM 655 C CA . SER A 1 86 ? 21.259 -8.311 -8.662 1.00 95.88 86 SER A CA 1
ATOM 656 C C . SER A 1 86 ? 20.056 -9.018 -8.039 1.00 95.88 86 SER A C 1
ATOM 658 O O . SER A 1 86 ? 19.998 -9.238 -6.827 1.00 95.88 86 SER A O 1
ATOM 660 N N . LEU A 1 87 ? 19.107 -9.428 -8.880 1.00 95.25 87 LEU A N 1
ATOM 661 C CA . LEU A 1 87 ? 17.949 -10.199 -8.433 1.00 95.25 87 LEU A CA 1
ATOM 662 C C . LEU A 1 87 ? 18.365 -11.517 -7.755 1.00 95.25 87 LEU A C 1
ATOM 664 O O . LEU A 1 87 ? 17.799 -11.891 -6.735 1.00 95.25 87 LEU A O 1
ATOM 668 N N . GLY A 1 88 ? 19.401 -12.184 -8.278 1.00 96.25 88 GLY A N 1
ATOM 669 C CA . GLY A 1 88 ? 19.951 -13.403 -7.678 1.00 96.25 88 GLY A CA 1
ATOM 670 C C . GLY A 1 88 ? 20.524 -13.177 -6.278 1.00 96.25 88 GLY A C 1
ATOM 671 O O . GLY A 1 88 ? 20.278 -13.985 -5.387 1.00 96.25 88 GLY A O 1
ATOM 672 N N . TYR A 1 89 ? 21.221 -12.057 -6.063 1.00 96.38 89 TYR A N 1
ATOM 673 C CA . TYR A 1 89 ? 21.724 -11.690 -4.738 1.00 96.38 89 TYR A CA 1
ATOM 674 C C . TYR A 1 89 ? 20.573 -11.435 -3.760 1.00 96.38 89 TYR A C 1
ATOM 676 O O . TYR A 1 89 ? 20.582 -11.955 -2.651 1.00 96.38 89 TYR A O 1
ATOM 684 N N . ALA A 1 90 ? 19.542 -10.701 -4.187 1.00 95.38 90 ALA A N 1
ATOM 685 C CA . ALA A 1 90 ? 18.376 -10.424 -3.350 1.00 95.38 90 ALA A CA 1
ATOM 686 C C . ALA A 1 90 ? 17.629 -11.692 -2.900 1.00 95.38 90 ALA A C 1
ATOM 688 O O . ALA A 1 90 ? 17.185 -11.751 -1.759 1.00 95.38 90 ALA A O 1
ATOM 689 N N . ILE A 1 91 ? 17.546 -12.714 -3.761 1.00 94.44 91 ILE A N 1
ATOM 690 C CA . ILE A 1 91 ? 16.935 -14.018 -3.438 1.00 94.44 91 ILE A CA 1
ATOM 691 C C . ILE A 1 91 ? 17.753 -14.791 -2.394 1.00 94.44 91 ILE A C 1
ATOM 693 O O . ILE A 1 91 ? 17.187 -15.530 -1.594 1.00 94.44 91 ILE A O 1
ATOM 697 N N . GLN A 1 92 ? 19.080 -14.653 -2.414 1.00 95.50 92 GLN A N 1
ATOM 698 C CA . GLN A 1 92 ? 19.974 -15.289 -1.439 1.00 95.50 92 GLN A CA 1
ATOM 699 C C . GLN A 1 92 ? 20.064 -14.511 -0.122 1.00 95.50 92 GLN A C 1
ATOM 701 O O . GLN A 1 92 ? 20.461 -15.090 0.885 1.00 95.50 92 GLN A O 1
ATOM 706 N N . HIS A 1 93 ? 19.666 -13.236 -0.141 1.00 94.12 93 HIS A N 1
ATOM 707 C CA . HIS A 1 93 ? 19.671 -12.326 1.001 1.00 94.12 93 HIS A CA 1
ATOM 708 C C . HIS A 1 93 ? 18.283 -11.705 1.259 1.00 94.12 93 HIS A C 1
ATOM 710 O O . HIS A 1 93 ? 18.135 -10.472 1.247 1.00 94.12 93 HIS A O 1
ATOM 716 N N . PRO A 1 94 ? 17.228 -12.524 1.459 1.00 92.25 94 PRO A N 1
ATOM 717 C CA . PRO A 1 94 ? 15.874 -12.035 1.721 1.00 92.25 94 PRO A CA 1
ATOM 718 C C . PRO A 1 94 ? 15.777 -11.225 3.020 1.00 92.25 94 PRO A C 1
ATOM 720 O O . PRO A 1 94 ? 14.854 -10.432 3.190 1.00 92.25 94 PRO A O 1
ATOM 723 N N . GLU A 1 95 ? 16.730 -11.408 3.929 1.00 90.69 95 GLU A N 1
ATOM 724 C CA . GLU A 1 95 ? 16.837 -10.726 5.212 1.00 90.69 95 GLU A CA 1
ATOM 725 C C . GLU A 1 95 ? 17.277 -9.256 5.108 1.00 90.69 95 GLU A C 1
ATOM 727 O O . GLU A 1 95 ? 17.151 -8.507 6.076 1.00 90.69 95 GLU A O 1
ATOM 732 N N . ASN A 1 96 ? 17.744 -8.820 3.935 1.00 93.06 96 ASN A N 1
ATOM 733 C CA . ASN A 1 96 ? 18.213 -7.458 3.712 1.00 93.06 96 ASN A CA 1
ATOM 734 C C . ASN A 1 96 ? 17.206 -6.632 2.912 1.00 93.06 96 ASN A C 1
ATOM 736 O O . ASN A 1 96 ? 16.729 -7.042 1.848 1.00 93.06 96 ASN A O 1
ATOM 740 N N . MET A 1 97 ? 16.948 -5.412 3.374 1.00 94.88 97 MET A N 1
ATOM 741 C CA . MET A 1 97 ? 16.440 -4.349 2.510 1.00 94.88 97 MET A CA 1
ATOM 742 C C . MET A 1 97 ? 17.623 -3.618 1.883 1.00 94.88 97 MET A C 1
ATOM 744 O O . MET A 1 97 ? 18.530 -3.179 2.587 1.00 94.88 97 MET A O 1
ATOM 748 N N . PHE A 1 98 ? 17.600 -3.467 0.562 1.00 96.25 98 PHE A N 1
ATOM 749 C CA . PHE A 1 98 ? 18.662 -2.789 -0.177 1.00 96.25 98 PHE A CA 1
ATOM 750 C C . PHE A 1 98 ? 18.279 -1.331 -0.409 1.00 96.25 98 PHE A C 1
ATOM 752 O O . PHE A 1 98 ? 17.167 -1.050 -0.857 1.00 96.25 98 PHE A O 1
ATOM 759 N N . ILE A 1 99 ? 19.180 -0.397 -0.131 1.00 95.38 99 ILE A N 1
ATOM 760 C CA . ILE A 1 99 ? 18.923 1.015 -0.433 1.00 95.38 99 ILE A CA 1
ATOM 761 C C . ILE A 1 99 ? 18.836 1.253 -1.947 1.00 95.38 99 ILE A C 1
ATOM 763 O O . ILE A 1 99 ? 19.177 0.384 -2.755 1.00 95.38 99 ILE A O 1
ATOM 767 N N . TYR A 1 100 ? 18.408 2.448 -2.354 1.00 96.06 100 TYR A N 1
ATOM 768 C CA . TYR A 1 100 ? 18.505 2.823 -3.764 1.00 96.06 100 TYR A CA 1
ATOM 769 C C . TYR A 1 100 ? 19.955 2.810 -4.271 1.00 96.06 100 TYR A C 1
ATOM 771 O O . TYR A 1 100 ? 20.894 3.166 -3.560 1.00 96.06 100 TYR A O 1
ATOM 779 N N . ALA A 1 101 ? 20.131 2.431 -5.532 1.00 95.88 101 ALA A N 1
ATOM 780 C CA . ALA A 1 101 ? 21.417 2.097 -6.118 1.00 95.88 101 ALA A CA 1
ATOM 781 C C . ALA A 1 101 ? 22.39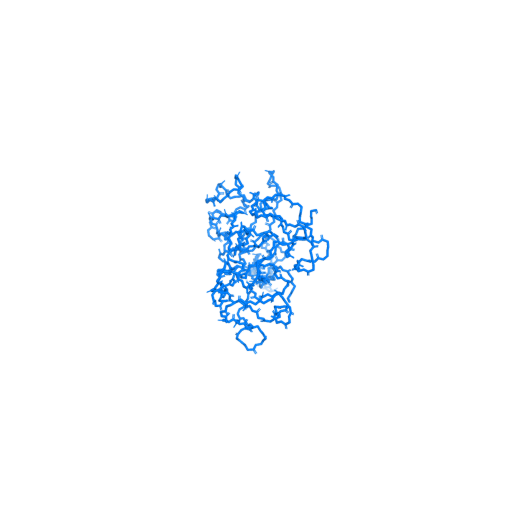4 3.270 -6.234 1.00 95.88 101 ALA A C 1
ATOM 783 O O . ALA A 1 101 ? 23.594 3.029 -6.334 1.00 95.88 101 ALA A O 1
ATOM 784 N N . GLN A 1 102 ? 21.924 4.521 -6.238 1.00 95.19 102 GLN A N 1
ATOM 785 C CA . GLN A 1 102 ? 22.770 5.728 -6.257 1.00 95.19 102 GLN A CA 1
ATOM 786 C C . GLN A 1 102 ? 23.659 5.892 -7.497 1.00 95.19 102 GLN A C 1
ATOM 788 O O . GLN A 1 102 ? 24.570 6.718 -7.507 1.00 95.19 102 GLN A O 1
ATOM 793 N N . THR A 1 103 ? 23.413 5.132 -8.560 1.00 93.44 103 THR A N 1
ATOM 794 C CA . THR A 1 103 ? 24.225 5.187 -9.775 1.00 93.44 103 THR A CA 1
ATOM 795 C C . THR A 1 103 ? 23.426 4.787 -11.008 1.00 93.44 103 THR A C 1
ATOM 797 O O . THR A 1 103 ? 22.417 4.087 -10.911 1.00 93.44 103 THR A O 1
ATOM 800 N N . GLY A 1 104 ? 23.897 5.230 -12.173 1.00 89.62 104 GLY A N 1
ATOM 801 C CA . GLY A 1 104 ? 23.346 4.855 -13.470 1.00 89.62 104 GLY A CA 1
ATOM 802 C C . GLY A 1 104 ? 21.884 5.260 -13.678 1.00 89.62 104 GLY A C 1
ATOM 803 O O . GLY A 1 104 ? 21.342 6.147 -13.022 1.00 89.62 104 GLY A O 1
ATOM 804 N N . THR A 1 105 ? 21.235 4.592 -14.630 1.00 89.06 105 THR A N 1
ATOM 805 C CA . THR A 1 105 ? 19.828 4.824 -15.001 1.00 89.06 105 THR A CA 1
ATOM 806 C C . THR A 1 105 ? 18.830 4.261 -13.983 1.00 89.06 105 THR A C 1
ATOM 808 O O . THR A 1 105 ? 17.672 4.673 -13.956 1.00 89.06 105 THR A O 1
ATOM 811 N N . TYR A 1 106 ? 19.283 3.356 -13.115 1.00 89.81 106 TYR A N 1
ATOM 812 C CA . TYR A 1 106 ? 18.515 2.714 -12.047 1.00 89.81 106 TYR A CA 1
ATOM 813 C C . TYR A 1 106 ? 18.752 3.382 -10.679 1.00 89.81 106 TYR A C 1
ATOM 815 O O . TYR A 1 106 ? 18.561 2.759 -9.643 1.00 89.81 106 TYR A O 1
ATOM 823 N N . TYR A 1 107 ? 19.128 4.668 -10.658 1.00 95.19 107 TYR A N 1
ATOM 824 C CA . TYR A 1 107 ? 19.539 5.411 -9.456 1.00 95.19 107 TYR A CA 1
ATOM 825 C C . TYR A 1 107 ? 18.623 5.222 -8.231 1.00 95.19 107 TYR A C 1
ATOM 827 O O . TYR A 1 107 ? 19.130 5.039 -7.127 1.00 95.19 107 TYR A O 1
ATOM 835 N N . TYR A 1 108 ? 17.297 5.258 -8.423 1.00 96.25 108 TYR A N 1
ATOM 836 C CA . TYR A 1 108 ? 16.289 5.114 -7.357 1.00 96.25 108 TYR A CA 1
ATOM 837 C C . TYR A 1 108 ? 15.779 3.671 -7.156 1.00 96.25 108 TYR A C 1
ATOM 839 O O . TYR A 1 108 ? 14.936 3.414 -6.292 1.00 96.25 108 TYR A O 1
ATOM 847 N N . ASP A 1 109 ? 16.267 2.717 -7.944 1.00 95.94 109 ASP A N 1
ATOM 848 C CA . ASP A 1 109 ? 15.936 1.299 -7.811 1.00 95.94 109 ASP A CA 1
ATOM 849 C C . ASP A 1 109 ? 16.831 0.644 -6.751 1.00 95.94 109 ASP A C 1
ATOM 851 O O . ASP A 1 109 ? 17.956 1.081 -6.533 1.00 95.94 109 ASP A O 1
ATOM 855 N N . TRP A 1 110 ? 16.346 -0.396 -6.080 1.00 96.19 110 TRP A N 1
ATOM 856 C CA . TRP A 1 110 ? 17.197 -1.246 -5.244 1.00 96.19 110 TRP A CA 1
ATOM 857 C C . TRP A 1 110 ? 18.024 -2.212 -6.105 1.00 96.19 110 TRP A C 1
ATOM 859 O O . TRP A 1 110 ? 19.106 -2.662 -5.713 1.00 96.19 110 TRP A O 1
ATOM 869 N N . CYS A 1 111 ? 17.504 -2.545 -7.290 1.00 95.69 111 CYS A N 1
ATOM 870 C CA . CYS A 1 111 ? 18.128 -3.475 -8.209 1.00 95.69 111 CYS A CA 1
ATOM 871 C C . CYS A 1 111 ? 19.127 -2.761 -9.125 1.00 95.69 111 CYS A C 1
ATOM 873 O O . CYS A 1 111 ? 18.903 -1.637 -9.566 1.00 95.69 111 CYS A O 1
ATOM 875 N N . ASN A 1 112 ? 20.225 -3.436 -9.462 1.00 94.44 112 ASN A N 1
ATOM 876 C CA . ASN A 1 112 ? 21.206 -2.937 -10.432 1.00 94.44 112 ASN A CA 1
ATOM 877 C C . ASN A 1 112 ? 20.787 -3.144 -11.902 1.00 94.44 112 ASN A C 1
ATOM 879 O O . ASN A 1 112 ? 21.582 -2.941 -12.818 1.00 94.44 112 ASN A O 1
ATOM 883 N N . ALA A 1 113 ? 19.545 -3.574 -12.122 1.00 92.38 113 ALA A N 1
ATOM 884 C CA . ALA A 1 113 ? 18.922 -3.724 -13.423 1.00 92.38 113 ALA A CA 1
ATOM 885 C C . ALA A 1 113 ? 17.428 -3.400 -13.318 1.00 92.38 113 ALA A C 1
ATOM 887 O O . ALA A 1 113 ? 16.769 -3.729 -12.332 1.00 92.38 113 ALA A O 1
ATOM 888 N N . THR A 1 114 ? 16.881 -2.783 -14.362 1.00 89.75 114 THR A N 1
ATOM 889 C CA . THR A 1 114 ? 15.461 -2.439 -14.424 1.00 89.75 114 THR A CA 1
ATOM 890 C C . THR A 1 114 ? 14.676 -3.550 -15.109 1.00 89.75 114 THR A C 1
ATOM 892 O O . THR A 1 114 ? 14.876 -3.825 -16.289 1.00 89.75 114 THR A O 1
ATOM 895 N N . TYR A 1 115 ? 13.713 -4.122 -14.391 1.00 94.19 115 TYR A N 1
ATOM 896 C CA . TYR A 1 115 ? 12.784 -5.122 -14.918 1.00 94.19 115 TYR A CA 1
ATOM 897 C C . TYR A 1 115 ? 11.362 -4.567 -14.987 1.00 94.19 115 TYR A C 1
ATOM 899 O O . TYR A 1 115 ? 10.964 -3.756 -14.144 1.00 94.19 115 TYR A O 1
ATOM 907 N N . TYR A 1 116 ? 10.599 -4.988 -15.996 1.00 95.25 116 TYR A N 1
ATOM 908 C CA . TYR A 1 116 ? 9.214 -4.537 -16.210 1.00 95.25 116 TYR A CA 1
ATOM 909 C C . TYR A 1 116 ? 8.191 -5.577 -15.749 1.00 95.25 116 TYR A C 1
ATOM 911 O O . TYR A 1 116 ? 7.052 -5.237 -15.442 1.00 95.25 116 TYR A O 1
ATOM 919 N N . ASN A 1 117 ? 8.609 -6.835 -15.669 1.00 96.44 117 ASN A N 1
ATOM 920 C CA . ASN A 1 117 ? 7.747 -8.003 -15.577 1.00 96.44 117 ASN A CA 1
ATOM 921 C C . ASN A 1 117 ? 8.013 -8.847 -14.321 1.00 96.44 117 ASN A C 1
ATOM 923 O O . ASN A 1 117 ? 7.744 -10.044 -14.316 1.00 96.44 117 ASN A O 1
ATOM 927 N N . LEU A 1 118 ? 8.553 -8.247 -13.249 1.00 97.12 118 LEU A N 1
ATOM 928 C CA . LEU A 1 118 ? 8.817 -8.998 -12.017 1.00 97.12 118 LEU A CA 1
ATOM 929 C C . LEU A 1 118 ? 7.525 -9.484 -11.375 1.00 97.12 118 LEU A C 1
ATOM 931 O O . LEU A 1 118 ? 7.474 -10.643 -11.010 1.00 97.12 118 LEU A O 1
ATOM 935 N N . TRP A 1 119 ? 6.473 -8.668 -11.279 1.00 97.88 119 TRP A N 1
ATOM 936 C CA . TRP A 1 119 ? 5.188 -9.084 -10.691 1.00 97.88 119 TRP A CA 1
ATOM 937 C C . TRP A 1 119 ? 4.083 -9.387 -11.706 1.00 97.88 119 TRP A C 1
ATOM 939 O O . TRP A 1 119 ? 3.070 -9.968 -11.331 1.00 97.88 119 TRP A O 1
ATOM 949 N N . SER A 1 120 ? 4.287 -9.051 -12.981 1.00 97.56 120 SER A N 1
ATOM 950 C CA . SER A 1 120 ? 3.394 -9.431 -14.077 1.00 97.56 120 SER A CA 1
ATOM 951 C C . SER A 1 120 ? 4.201 -9.994 -15.236 1.00 97.56 120 SER A C 1
ATOM 953 O O . SER A 1 120 ? 4.954 -9.246 -15.857 1.00 97.56 120 SER A O 1
ATOM 955 N N . ALA A 1 121 ? 4.027 -11.275 -15.558 1.00 95.62 121 ALA A N 1
ATOM 956 C CA . ALA A 1 121 ? 4.583 -11.866 -16.766 1.00 95.62 121 ALA A CA 1
ATOM 957 C C . ALA A 1 121 ? 4.100 -11.080 -17.995 1.00 95.62 121 ALA A C 1
ATOM 959 O O . ALA A 1 121 ? 3.043 -10.447 -17.968 1.00 95.62 121 ALA A O 1
ATOM 960 N N . ASP A 1 122 ? 4.931 -11.068 -19.034 1.00 92.06 122 ASP A N 1
ATOM 961 C CA . ASP A 1 122 ? 4.681 -10.415 -20.325 1.00 92.06 122 ASP A CA 1
ATOM 962 C C . ASP A 1 122 ? 4.461 -8.892 -20.297 1.00 92.06 122 ASP A C 1
ATOM 964 O O . ASP A 1 122 ? 4.268 -8.283 -21.350 1.00 92.06 122 ASP A O 1
ATOM 968 N N . ASN A 1 123 ? 4.555 -8.232 -19.133 1.00 96.69 123 ASN A N 1
ATOM 969 C CA . ASN A 1 123 ? 4.469 -6.778 -19.097 1.00 96.69 123 ASN A CA 1
ATOM 970 C C . ASN A 1 123 ? 5.684 -6.139 -19.785 1.00 96.69 123 ASN A C 1
ATOM 972 O O . ASN A 1 123 ? 6.826 -6.281 -19.345 1.00 96.69 123 ASN A O 1
ATOM 976 N N . THR A 1 124 ? 5.403 -5.357 -20.821 1.00 94.25 124 THR A N 1
ATOM 977 C CA . THR A 1 124 ? 6.377 -4.551 -21.572 1.00 94.25 124 THR A CA 1
ATOM 978 C C . THR A 1 124 ? 6.095 -3.053 -21.469 1.00 94.25 124 THR A C 1
ATOM 980 O O . THR A 1 124 ? 6.784 -2.246 -22.089 1.00 94.25 124 THR A O 1
ATOM 983 N N . THR A 1 125 ? 5.104 -2.666 -20.663 1.00 94.75 125 THR A N 1
ATOM 984 C CA . THR A 1 125 ? 4.621 -1.287 -20.557 1.00 94.75 125 THR A CA 1
ATOM 985 C C . THR A 1 125 ? 4.959 -0.658 -19.210 1.00 94.75 125 THR A C 1
ATOM 987 O O . THR A 1 125 ? 5.281 -1.346 -18.235 1.00 94.75 125 THR A O 1
ATOM 990 N N . THR A 1 126 ? 4.871 0.668 -19.161 1.00 96.00 126 THR A N 1
ATOM 991 C CA . THR A 1 126 ? 4.992 1.463 -17.939 1.00 96.00 126 THR A CA 1
ATOM 992 C C . THR A 1 126 ? 3.759 2.347 -17.760 1.00 96.00 126 THR A C 1
ATOM 994 O O . THR A 1 126 ? 3.029 2.615 -18.714 1.00 96.00 126 THR A O 1
ATOM 997 N N . GLY A 1 127 ? 3.551 2.846 -16.547 1.00 96.44 127 GLY A N 1
ATOM 998 C CA . GLY A 1 127 ? 2.471 3.771 -16.219 1.00 96.44 127 GLY A CA 1
ATOM 999 C C . GLY A 1 127 ? 1.168 3.079 -15.819 1.00 96.44 127 GLY A C 1
ATOM 1000 O O . GLY A 1 127 ? 1.105 1.867 -15.591 1.00 96.44 127 GLY A O 1
ATOM 1001 N N . TRP A 1 128 ? 0.118 3.885 -15.689 1.00 96.88 128 TRP A N 1
ATOM 1002 C CA . TRP A 1 128 ? -1.176 3.436 -15.185 1.00 96.88 128 TRP A CA 1
ATOM 1003 C C . TRP A 1 128 ? -2.048 2.864 -16.303 1.00 96.88 128 TRP A C 1
ATOM 1005 O O . TRP A 1 128 ? -2.278 3.522 -17.316 1.00 96.88 128 TRP A O 1
ATOM 1015 N N . ASN A 1 129 ? -2.498 1.624 -16.132 1.00 96.06 129 ASN A N 1
ATOM 1016 C CA . ASN A 1 129 ? -3.313 0.893 -17.093 1.00 96.06 129 ASN A CA 1
ATOM 1017 C C . ASN A 1 129 ? -4.091 -0.243 -16.407 1.00 96.06 129 ASN A C 1
ATOM 1019 O O . ASN A 1 129 ? -3.850 -0.581 -15.244 1.00 96.06 129 ASN A O 1
ATOM 1023 N N . ASP A 1 130 ? -5.009 -0.833 -17.169 1.00 96.19 130 ASP A N 1
ATOM 1024 C CA . ASP A 1 130 ? -5.864 -1.957 -16.772 1.00 96.19 130 ASP A CA 1
ATOM 1025 C C . ASP A 1 130 ? -5.431 -3.274 -17.439 1.00 96.19 130 ASP A C 1
ATOM 1027 O O . ASP A 1 130 ? -6.233 -4.195 -17.601 1.00 96.19 130 ASP A O 1
ATOM 1031 N N . ASN A 1 131 ? -4.170 -3.375 -17.878 1.00 96.19 131 ASN A N 1
ATOM 1032 C CA . ASN A 1 131 ? -3.680 -4.609 -18.483 1.00 96.19 131 ASN A CA 1
ATOM 1033 C C . ASN A 1 131 ? -3.731 -5.747 -17.460 1.00 96.19 131 ASN A C 1
ATOM 1035 O O . ASN A 1 131 ? -3.441 -5.564 -16.274 1.00 96.19 131 ASN A O 1
ATOM 1039 N N . ALA A 1 132 ? -4.065 -6.944 -17.940 1.00 95.38 132 ALA A N 1
ATOM 1040 C CA . ALA A 1 132 ? -4.139 -8.121 -17.094 1.00 95.38 132 ALA A CA 1
ATOM 1041 C C . ALA A 1 132 ? -2.781 -8.406 -16.438 1.00 95.38 132 ALA A C 1
ATOM 1043 O O . ALA A 1 132 ? -1.764 -8.554 -17.116 1.00 95.38 132 ALA A O 1
ATOM 1044 N N . VAL A 1 133 ? -2.784 -8.533 -15.111 1.00 97.31 133 VAL A N 1
ATOM 1045 C CA . VAL A 1 133 ? -1.608 -8.978 -14.363 1.00 97.31 133 VAL A CA 1
ATOM 1046 C C . VAL A 1 133 ? -1.498 -10.497 -14.464 1.00 97.31 133 VAL A C 1
ATOM 1048 O O . VAL A 1 133 ? -2.428 -11.220 -14.099 1.00 97.31 133 VAL A O 1
ATOM 1051 N N . VAL A 1 134 ? -0.355 -10.994 -14.931 1.00 97.06 134 VAL A N 1
ATOM 1052 C CA . VAL A 1 134 ? -0.059 -12.432 -14.998 1.00 97.06 134 VAL A CA 1
ATOM 1053 C C . VAL A 1 134 ? 0.941 -12.781 -13.904 1.00 97.06 134 VAL A C 1
ATOM 1055 O O . VAL A 1 134 ? 2.103 -12.402 -13.964 1.00 97.06 134 VAL A O 1
ATOM 1058 N N . LYS A 1 135 ? 0.501 -13.502 -12.874 1.00 96.25 135 LYS A N 1
ATOM 1059 C CA . LYS A 1 135 ? 1.328 -13.803 -11.697 1.00 96.25 135 LYS A CA 1
ATOM 1060 C C . LYS A 1 135 ? 2.659 -14.478 -12.069 1.00 96.25 135 LYS A C 1
ATOM 1062 O O . LYS A 1 135 ? 2.681 -15.438 -12.834 1.00 96.25 135 LYS A O 1
ATOM 1067 N N . THR A 1 136 ? 3.751 -14.046 -11.442 1.00 97.44 136 THR A N 1
ATOM 1068 C CA . THR A 1 136 ? 5.087 -14.652 -11.582 1.00 97.44 136 THR A CA 1
ATOM 1069 C C . THR A 1 136 ? 5.536 -15.363 -10.298 1.00 97.44 136 THR A C 1
ATOM 1071 O O . THR A 1 136 ? 4.857 -15.344 -9.269 1.00 97.44 136 THR A O 1
ATOM 1074 N N . VAL A 1 137 ? 6.745 -15.934 -10.320 1.00 95.88 137 VAL A N 1
ATOM 1075 C CA . VAL A 1 137 ? 7.404 -16.456 -9.115 1.00 95.88 137 VAL A CA 1
ATOM 1076 C C . VAL A 1 137 ? 7.790 -15.364 -8.104 1.00 95.88 137 VAL A C 1
ATOM 1078 O O . VAL A 1 137 ? 7.892 -15.682 -6.919 1.00 95.88 137 VAL A O 1
ATOM 1081 N N . TYR A 1 138 ? 7.970 -14.108 -8.538 1.00 96.81 138 TYR A N 1
ATOM 1082 C CA . TYR A 1 138 ? 8.360 -12.980 -7.676 1.00 96.81 138 TYR A CA 1
ATOM 1083 C C . TYR A 1 138 ? 7.165 -12.238 -7.067 1.00 96.81 138 TYR A C 1
ATOM 1085 O O . TYR A 1 138 ? 7.342 -11.438 -6.151 1.00 96.81 138 TYR A O 1
ATOM 1093 N N . ASP A 1 139 ? 5.950 -12.488 -7.559 1.00 97.12 139 ASP A N 1
ATOM 1094 C CA . ASP A 1 139 ? 4.720 -11.964 -6.968 1.00 97.12 139 ASP A CA 1
ATOM 1095 C C . ASP A 1 139 ? 4.539 -12.547 -5.543 1.00 97.12 139 ASP A C 1
ATOM 1097 O O . ASP A 1 139 ? 4.511 -13.777 -5.378 1.00 97.12 139 ASP A O 1
ATOM 1101 N N . PRO A 1 140 ? 4.424 -11.700 -4.498 1.00 95.94 140 PRO A N 1
ATOM 1102 C CA . PRO A 1 140 ? 4.346 -12.158 -3.114 1.00 95.94 140 PRO A CA 1
ATOM 1103 C C . PRO A 1 140 ? 2.963 -12.693 -2.716 1.00 95.94 140 PRO A C 1
ATOM 1105 O O . PRO A 1 140 ? 2.826 -13.289 -1.647 1.00 95.94 140 PRO A O 1
ATOM 1108 N N . CYS A 1 141 ? 1.933 -12.512 -3.547 1.00 95.69 141 CYS A N 1
ATOM 1109 C CA . CYS A 1 141 ? 0.557 -12.888 -3.238 1.00 95.69 141 CYS A CA 1
ATOM 1110 C C . CYS A 1 141 ? 0.384 -14.418 -3.125 1.00 95.69 141 CYS A C 1
ATOM 1112 O O . CYS A 1 141 ? 1.092 -15.175 -3.798 1.00 95.69 141 CYS A O 1
ATOM 1114 N N . PRO A 1 142 ? -0.582 -14.910 -2.330 1.00 93.06 142 PRO A N 1
ATOM 1115 C CA . PRO A 1 142 ? -0.918 -16.335 -2.280 1.00 93.06 142 PRO A CA 1
ATOM 1116 C C . PRO A 1 142 ? -1.399 -16.897 -3.628 1.00 93.06 142 PRO A C 1
ATOM 1118 O O . PRO A 1 142 ? -1.764 -16.154 -4.539 1.00 93.06 142 PRO A O 1
ATOM 1121 N N . VAL A 1 143 ? -1.439 -18.227 -3.748 1.00 91.50 143 VAL A N 1
ATOM 1122 C CA . VAL A 1 143 ? -2.059 -18.908 -4.900 1.00 91.50 143 VAL A CA 1
ATOM 1123 C C . VAL A 1 143 ? -3.533 -18.501 -5.012 1.00 91.50 143 VAL A C 1
ATOM 1125 O O . VAL A 1 143 ? -4.223 -18.390 -4.002 1.00 91.50 143 VAL A O 1
ATOM 1128 N N . GLY A 1 144 ? -3.999 -18.259 -6.241 1.00 93.38 144 GLY A N 1
ATOM 1129 C CA . GLY A 1 144 ? -5.340 -17.728 -6.517 1.00 93.38 144 GLY A CA 1
ATOM 1130 C C . GLY A 1 144 ? -5.442 -16.200 -6.443 1.00 93.38 144 GLY A C 1
ATOM 1131 O O . GLY A 1 144 ? -6.481 -15.653 -6.797 1.00 93.38 144 GLY A O 1
ATOM 1132 N N . PHE A 1 145 ? -4.368 -15.512 -6.040 1.00 96.00 145 PHE A N 1
ATOM 1133 C CA . PHE A 1 145 ? -4.291 -14.055 -6.007 1.00 96.00 145 PHE A CA 1
ATOM 1134 C C . PHE A 1 145 ? -3.037 -13.532 -6.716 1.00 96.00 145 PHE A C 1
ATOM 1136 O O . PHE A 1 145 ? -2.012 -14.218 -6.829 1.00 96.00 145 PHE A O 1
ATOM 1143 N N . LYS A 1 146 ? -3.101 -12.275 -7.145 1.00 97.00 146 LYS A N 1
ATOM 1144 C CA . LYS A 1 146 ? -2.034 -11.564 -7.859 1.00 97.00 146 LYS A CA 1
ATOM 1145 C C . LYS A 1 146 ? -1.898 -10.127 -7.363 1.00 97.00 146 LYS A C 1
ATOM 1147 O O . LYS A 1 146 ? -2.795 -9.616 -6.687 1.00 97.00 146 LYS A O 1
ATOM 1152 N N . MET A 1 147 ? -0.775 -9.492 -7.684 1.00 97.50 147 MET A N 1
ATOM 1153 C CA . MET A 1 147 ? -0.614 -8.049 -7.505 1.00 97.50 147 MET A CA 1
ATOM 1154 C C . MET A 1 147 ? -1.677 -7.281 -8.315 1.00 97.50 147 MET A C 1
ATOM 1156 O O . MET A 1 147 ? -2.063 -7.732 -9.393 1.00 97.50 147 MET A O 1
ATOM 1160 N N . PRO A 1 148 ? -2.155 -6.126 -7.825 1.00 97.00 148 PRO A N 1
ATOM 1161 C CA . PRO A 1 148 ? -3.179 -5.354 -8.518 1.00 97.00 148 PRO A CA 1
ATOM 1162 C C . PRO A 1 148 ? -2.629 -4.673 -9.778 1.00 97.00 148 PRO A C 1
ATOM 1164 O O . PRO A 1 148 ? -1.467 -4.248 -9.807 1.00 97.00 148 PRO A O 1
ATOM 1167 N N . ALA A 1 149 ? -3.478 -4.512 -10.798 1.00 97.25 149 ALA A N 1
ATOM 1168 C CA . ALA A 1 149 ? -3.193 -3.637 -11.937 1.00 97.25 149 ALA A CA 1
ATOM 1169 C C . ALA A 1 149 ? -2.964 -2.186 -11.466 1.00 97.25 149 ALA A C 1
ATOM 1171 O O . ALA A 1 149 ? -3.413 -1.783 -10.387 1.00 97.25 149 ALA A O 1
ATOM 1172 N N . SER A 1 150 ? -2.254 -1.368 -12.248 1.00 96.62 150 SER A N 1
ATOM 1173 C CA . SER A 1 150 ? -1.893 -0.006 -11.818 1.00 96.62 150 SER A CA 1
ATOM 1174 C C . SER A 1 150 ? -3.084 0.949 -11.694 1.00 96.62 150 SER A C 1
ATOM 1176 O O . SER A 1 150 ? -2.963 1.945 -10.987 1.00 96.62 150 SER A O 1
ATOM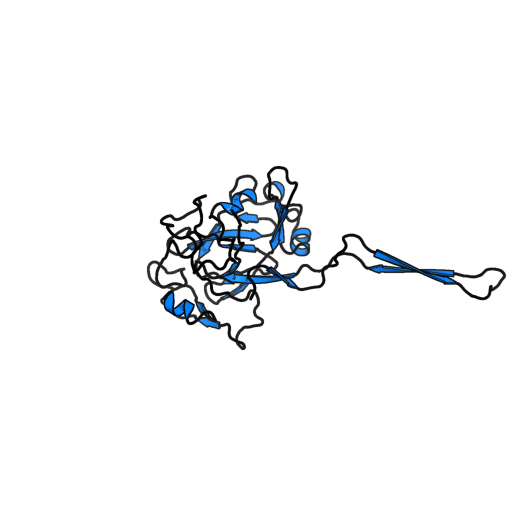 1178 N N . ASN A 1 151 ? -4.240 0.618 -12.278 1.00 97.25 151 ASN A N 1
ATOM 1179 C CA . ASN A 1 151 ? -5.501 1.349 -12.112 1.00 97.25 151 ASN A CA 1
ATOM 1180 C C . ASN A 1 151 ? -6.460 0.772 -11.055 1.00 97.25 151 ASN A C 1
ATOM 1182 O O . ASN A 1 151 ? -7.514 1.367 -10.810 1.00 97.25 151 ASN A O 1
ATOM 1186 N N . ALA A 1 152 ? -6.111 -0.326 -10.375 1.00 96.19 152 ALA A N 1
ATOM 1187 C CA . ALA A 1 152 ? -7.030 -1.045 -9.480 1.00 96.19 152 ALA A CA 1
ATOM 1188 C C . ALA A 1 152 ? -7.609 -0.188 -8.335 1.00 96.19 152 ALA A C 1
ATOM 1190 O O . ALA A 1 152 ? -8.674 -0.486 -7.798 1.00 96.19 152 ALA A O 1
ATOM 1191 N N . PHE A 1 153 ? -6.915 0.886 -7.947 1.00 96.94 153 PHE A N 1
ATOM 1192 C CA . PHE A 1 153 ? -7.301 1.747 -6.828 1.00 96.94 153 PHE A CA 1
ATOM 1193 C C . PHE A 1 153 ? -8.052 3.017 -7.241 1.00 96.94 153 PHE A C 1
ATOM 1195 O O . PHE A 1 153 ? -8.471 3.781 -6.375 1.00 96.94 153 PHE A O 1
ATOM 1202 N N . THR A 1 154 ? -8.246 3.261 -8.540 1.00 97.31 154 THR A N 1
ATOM 1203 C CA . THR A 1 154 ? -8.866 4.496 -9.063 1.00 97.31 154 THR A CA 1
ATOM 1204 C C . THR A 1 154 ? -10.271 4.736 -8.495 1.00 97.31 154 THR A C 1
ATOM 1206 O O . THR A 1 154 ? -10.645 5.870 -8.214 1.00 97.31 154 THR A O 1
ATOM 1209 N N . GLY A 1 155 ? -11.018 3.679 -8.169 1.00 96.62 155 GLY A N 1
ATOM 1210 C CA . GLY A 1 155 ? -12.321 3.796 -7.504 1.00 96.62 155 GLY A CA 1
ATOM 1211 C C . GLY A 1 155 ? -12.299 4.446 -6.108 1.00 96.62 155 GLY A C 1
ATOM 1212 O O . GLY A 1 155 ? -13.357 4.815 -5.596 1.00 96.62 155 GLY A O 1
ATOM 1213 N N . PHE A 1 156 ? -11.134 4.619 -5.472 1.00 97.94 156 PHE A N 1
ATOM 1214 C CA . PHE A 1 156 ? -11.021 5.224 -4.135 1.00 97.94 156 PHE A CA 1
ATOM 1215 C C . PHE A 1 156 ? -11.175 6.746 -4.126 1.00 97.94 156 PHE A C 1
ATOM 1217 O O . PHE A 1 156 ? -11.358 7.333 -3.055 1.00 97.94 156 PHE A O 1
ATOM 1224 N N . THR A 1 157 ? -11.180 7.385 -5.294 1.00 98.12 157 THR A N 1
ATOM 1225 C CA . THR A 1 157 ? -11.450 8.817 -5.442 1.00 98.12 157 THR A CA 1
ATOM 1226 C C . THR A 1 157 ? -12.563 9.066 -6.454 1.00 98.12 157 THR A C 1
ATOM 1228 O O . THR A 1 157 ? -12.910 8.203 -7.258 1.00 98.12 157 THR A O 1
ATOM 1231 N N . SER A 1 158 ? -13.173 10.249 -6.393 1.00 96.00 158 SER A N 1
ATOM 1232 C CA . SER A 1 158 ? -14.343 10.602 -7.210 1.00 96.00 158 SER A CA 1
ATOM 1233 C C . SER A 1 158 ? -14.086 10.576 -8.720 1.00 96.00 158 SER A C 1
ATOM 1235 O O . SER A 1 158 ? -15.022 10.346 -9.482 1.00 96.00 158 SER A O 1
ATOM 1237 N N . ASN A 1 159 ? -12.844 10.798 -9.154 1.00 95.94 159 ASN A N 1
ATOM 1238 C CA . ASN A 1 159 ? -12.474 10.883 -10.567 1.00 95.94 159 ASN A CA 1
ATOM 1239 C C . ASN A 1 159 ? -11.302 9.970 -10.965 1.00 95.94 159 ASN A C 1
ATOM 1241 O O . ASN A 1 159 ? -10.736 10.153 -12.040 1.00 95.94 159 ASN A O 1
ATOM 1245 N N . GLY A 1 160 ? -10.894 9.031 -10.107 1.00 96.31 160 GLY A N 1
ATOM 1246 C CA . GLY A 1 160 ? -9.770 8.142 -10.401 1.00 96.31 160 GLY A CA 1
ATOM 1247 C C . GLY A 1 160 ? -8.380 8.751 -10.241 1.00 96.31 160 GLY A C 1
ATOM 1248 O O . GLY A 1 160 ? -7.399 8.036 -10.412 1.00 96.31 160 GLY A O 1
ATOM 1249 N N . GLN A 1 161 ? -8.271 10.034 -9.895 1.00 96.62 161 GLN A N 1
ATOM 1250 C CA . GLN A 1 161 ? -6.999 10.747 -9.750 1.00 96.62 161 GLN A CA 1
ATOM 1251 C C . GLN A 1 161 ? -6.727 11.112 -8.289 1.00 96.62 161 GLN A C 1
ATOM 1253 O O . GLN A 1 161 ? -7.552 10.853 -7.409 1.00 96.62 161 GLN A O 1
ATOM 1258 N N . SER A 1 162 ? -5.569 11.719 -8.016 1.00 98.00 162 SER A N 1
ATOM 1259 C CA . SER A 1 162 ? -5.253 12.241 -6.687 1.00 98.00 162 SER A CA 1
ATOM 1260 C C . SER A 1 162 ? -6.274 13.285 -6.253 1.00 98.00 162 SER A C 1
ATOM 1262 O O . SER A 1 162 ? -6.482 14.290 -6.929 1.00 98.00 162 SER A O 1
ATOM 1264 N N . GLN A 1 163 ? -6.902 13.043 -5.108 1.00 98.25 163 GLN A N 1
ATOM 1265 C CA . GLN A 1 163 ? -7.946 13.898 -4.560 1.00 98.25 163 GLN A CA 1
ATOM 1266 C C . GLN A 1 163 ? -7.683 14.224 -3.096 1.00 98.25 163 GLN A C 1
ATOM 1268 O O . GLN A 1 163 ? -6.999 13.492 -2.372 1.00 98.25 163 GLN A O 1
ATOM 1273 N N . SER A 1 164 ? -8.271 15.332 -2.657 1.00 97.12 164 SER A N 1
ATOM 1274 C CA . SER A 1 164 ? -8.276 15.749 -1.264 1.00 97.12 164 SER A CA 1
ATOM 1275 C C . SER A 1 164 ? -9.671 16.152 -0.798 1.00 97.12 164 SER A C 1
ATOM 1277 O O . SER A 1 164 ? -10.551 16.505 -1.590 1.00 97.12 164 SER A O 1
ATOM 1279 N N . GLY A 1 165 ? -9.861 16.088 0.518 1.00 95.50 165 GLY A N 1
ATOM 1280 C CA . GLY A 1 165 ? -11.122 16.419 1.171 1.00 95.50 165 GLY A CA 1
ATOM 1281 C C . GLY A 1 165 ? -12.143 15.280 1.126 1.00 95.50 165 GLY A C 1
ATOM 1282 O O . GLY A 1 165 ? -12.240 14.521 0.162 1.00 95.50 165 GLY A O 1
ATOM 1283 N N . ALA A 1 166 ? -12.940 15.183 2.192 1.00 95.69 166 ALA A N 1
ATOM 1284 C CA . ALA A 1 166 ? -13.872 14.077 2.410 1.00 95.69 166 ALA A CA 1
ATOM 1285 C C . ALA A 1 166 ? -14.874 13.872 1.259 1.00 95.69 166 ALA A C 1
ATOM 1287 O O . ALA A 1 166 ? -15.228 12.740 0.952 1.00 95.69 166 ALA A O 1
ATOM 1288 N N . ALA A 1 167 ? -15.297 14.950 0.588 1.00 95.88 167 ALA A N 1
ATOM 1289 C CA . ALA A 1 167 ? -16.253 14.881 -0.518 1.00 95.88 167 ALA A CA 1
ATOM 1290 C C . ALA A 1 167 ? -15.710 14.150 -1.762 1.00 95.88 167 ALA A C 1
ATOM 1292 O O . ALA A 1 167 ? -16.496 13.596 -2.529 1.00 95.88 167 ALA A O 1
ATOM 1293 N N . ASN A 1 168 ? -14.387 14.138 -1.956 1.00 97.69 168 ASN A N 1
ATOM 1294 C CA . ASN A 1 168 ? -13.738 13.564 -3.140 1.00 97.69 168 ASN A CA 1
ATOM 1295 C C . ASN A 1 168 ? -13.103 12.193 -2.876 1.00 97.69 168 ASN A C 1
ATOM 1297 O O . ASN A 1 168 ? -12.634 11.536 -3.807 1.00 97.69 168 ASN A O 1
ATOM 1301 N N . ILE A 1 169 ? -13.079 11.758 -1.616 1.00 98.25 169 ILE A N 1
ATOM 1302 C CA . ILE A 1 169 ? -12.542 10.465 -1.198 1.00 98.25 169 ILE A CA 1
ATOM 1303 C C . ILE A 1 169 ? -13.709 9.498 -1.002 1.00 98.25 169 ILE A C 1
ATOM 1305 O O . ILE A 1 169 ? -14.597 9.723 -0.180 1.00 98.25 169 ILE A O 1
ATOM 1309 N N . ASN A 1 170 ? -13.697 8.375 -1.719 1.00 97.69 170 ASN A N 1
ATOM 1310 C CA . ASN A 1 170 ? -14.750 7.361 -1.654 1.00 97.69 170 ASN A CA 1
ATOM 1311 C C . ASN A 1 170 ? -14.571 6.442 -0.437 1.00 97.69 170 ASN A C 1
ATOM 1313 O O . ASN A 1 170 ? -14.461 5.223 -0.567 1.00 97.69 170 ASN A O 1
ATOM 1317 N N . ALA A 1 171 ? -14.558 7.020 0.764 1.00 97.38 171 ALA A N 1
ATOM 1318 C CA . ALA A 1 171 ? -14.437 6.291 2.020 1.00 97.38 171 ALA A CA 1
ATOM 1319 C C . ALA A 1 171 ? -15.682 6.446 2.901 1.00 97.38 171 ALA A C 1
ATOM 1321 O O . ALA A 1 171 ? -16.322 7.495 2.950 1.00 97.38 171 ALA A O 1
ATOM 1322 N N . ASN A 1 172 ? -16.014 5.395 3.646 1.00 96.56 172 ASN A N 1
ATOM 1323 C CA . ASN A 1 172 ? -17.127 5.381 4.583 1.00 96.56 172 ASN A CA 1
ATOM 1324 C C . ASN A 1 172 ? -16.735 6.081 5.893 1.00 96.56 172 ASN A C 1
ATOM 1326 O O . ASN A 1 172 ? -16.250 5.454 6.838 1.00 96.56 172 ASN A O 1
ATOM 1330 N N . GLY A 1 173 ? -16.854 7.408 5.904 1.00 94.62 173 GLY A N 1
ATOM 1331 C CA . GLY A 1 173 ? -16.683 8.275 7.074 1.00 94.62 173 GLY A CA 1
ATOM 1332 C C . GLY A 1 173 ? -15.246 8.445 7.579 1.00 94.62 173 GLY A C 1
ATOM 1333 O O . GLY A 1 173 ? -14.948 9.399 8.289 1.00 94.62 173 GLY A O 1
ATOM 1334 N N . THR A 1 174 ? -14.314 7.560 7.211 1.00 96.31 174 THR A N 1
ATOM 1335 C CA . THR A 1 174 ? -12.906 7.658 7.653 1.00 96.31 174 THR A CA 1
ATOM 1336 C C . THR A 1 174 ? -12.159 8.873 7.095 1.00 96.31 174 THR A C 1
ATOM 1338 O O . THR A 1 174 ? -11.109 9.205 7.627 1.00 96.31 174 THR A O 1
ATOM 1341 N N . ALA A 1 175 ? -12.681 9.538 6.060 1.00 97.31 175 ALA A N 1
ATOM 1342 C CA . ALA A 1 175 ? -12.098 10.761 5.503 1.00 97.31 175 ALA A CA 1
ATOM 1343 C C . ALA A 1 175 ? -12.656 12.052 6.137 1.00 97.31 175 ALA A C 1
ATOM 1345 O O . ALA A 1 175 ? -12.133 13.131 5.875 1.00 97.31 175 ALA A O 1
ATOM 1346 N N . ASP A 1 176 ? -13.696 11.971 6.981 1.00 96.81 176 ASP A N 1
ATOM 1347 C CA . ASP A 1 176 ? -14.368 13.169 7.512 1.00 96.81 176 ASP A CA 1
ATOM 1348 C C . ASP A 1 176 ? -13.511 13.918 8.541 1.00 96.81 176 ASP A C 1
ATOM 1350 O O . ASP A 1 176 ? -13.670 15.122 8.731 1.00 96.81 176 ASP A O 1
ATOM 1354 N N . SER A 1 177 ? -12.634 13.207 9.259 1.00 97.06 177 SER A N 1
ATOM 1355 C CA . SER A 1 177 ? -11.711 13.807 10.222 1.00 97.06 177 SER A CA 1
ATOM 1356 C C . SER A 1 177 ? -10.539 12.888 10.550 1.00 97.06 177 SER A C 1
ATOM 1358 O O . SER A 1 177 ? -10.663 11.659 10.541 1.00 97.06 177 SER A O 1
ATOM 1360 N N . TRP A 1 178 ? -9.419 13.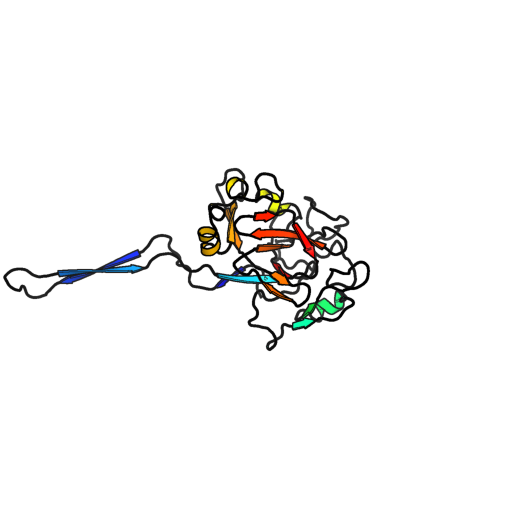492 10.957 1.00 96.62 178 TRP A N 1
ATOM 1361 C CA . TRP A 1 178 ? -8.272 12.771 11.511 1.00 96.62 178 TRP A CA 1
ATOM 1362 C C . TRP A 1 178 ? -8.669 11.831 12.662 1.00 96.62 178 TRP A C 1
ATOM 1364 O O . TRP A 1 178 ? -8.179 10.707 12.743 1.00 96.62 178 TRP A O 1
ATOM 1374 N N . GLY A 1 179 ? -9.599 12.248 13.530 1.00 95.62 179 GLY A N 1
ATOM 1375 C CA . GLY A 1 179 ? -10.074 11.426 14.647 1.00 95.62 179 GLY A CA 1
ATOM 1376 C C . GLY A 1 179 ? -10.734 10.121 14.188 1.00 95.62 179 GLY A C 1
ATOM 1377 O O . GLY A 1 179 ? -10.456 9.062 14.745 1.00 95.62 179 GLY A O 1
ATOM 1378 N N . LYS A 1 180 ? -11.559 10.168 13.131 1.00 94.56 180 LYS A N 1
ATOM 1379 C CA . LYS A 1 180 ? -12.179 8.959 12.564 1.00 94.56 180 LYS A CA 1
ATOM 1380 C C . LYS A 1 180 ? -11.155 8.061 11.869 1.00 94.56 180 LYS A C 1
ATOM 1382 O O . LYS A 1 180 ? -11.203 6.847 12.050 1.00 94.56 180 LYS A O 1
ATOM 1387 N N . PHE A 1 181 ? -10.227 8.644 11.110 1.00 96.00 181 PHE A N 1
ATOM 1388 C CA . PHE A 1 181 ? -9.150 7.905 10.444 1.00 96.00 181 PHE A CA 1
ATOM 1389 C C . PHE A 1 181 ? -8.238 7.184 11.441 1.00 96.00 181 PHE A C 1
ATOM 1391 O O . PHE A 1 181 ? -8.032 5.977 11.335 1.00 96.00 181 PHE A O 1
ATOM 1398 N N . SER A 1 182 ? -7.729 7.911 12.438 1.00 93.94 182 SER A N 1
ATOM 1399 C CA . SER A 1 182 ? -6.821 7.378 13.460 1.00 93.94 182 SER A CA 1
ATOM 1400 C C . SER A 1 182 ? -7.487 6.318 14.338 1.00 93.94 182 SER A C 1
ATOM 1402 O O . SER A 1 182 ? -6.863 5.305 14.640 1.00 93.94 182 SER A O 1
ATOM 1404 N N . ALA A 1 183 ? -8.772 6.477 14.676 1.00 90.50 183 ALA A N 1
ATOM 1405 C CA . ALA A 1 183 ? -9.538 5.442 15.373 1.00 90.50 183 ALA A CA 1
ATOM 1406 C C . ALA A 1 183 ? -9.747 4.178 14.517 1.00 90.50 183 ALA A C 1
ATOM 1408 O O . ALA A 1 183 ? -9.769 3.063 15.042 1.00 90.50 183 ALA A O 1
ATOM 1409 N N . ALA A 1 184 ? -9.908 4.336 13.199 1.00 91.38 184 ALA A N 1
ATOM 1410 C CA . ALA A 1 184 ? -10.032 3.220 12.264 1.00 91.38 184 ALA A CA 1
ATOM 1411 C C . ALA A 1 184 ? -8.682 2.583 11.890 1.00 91.38 184 ALA A C 1
ATOM 1413 O O . ALA A 1 184 ? -8.675 1.433 11.453 1.00 91.38 184 ALA A O 1
ATOM 1414 N N . TYR A 1 185 ? -7.576 3.307 12.082 1.00 94.19 185 TYR A N 1
ATOM 1415 C CA . TYR A 1 185 ? -6.219 2.974 11.640 1.00 94.19 185 TYR A CA 1
ATOM 1416 C C . TYR A 1 185 ? -6.063 2.876 10.116 1.00 94.19 185 TYR A C 1
ATOM 1418 O O . TYR A 1 185 ? -5.348 2.018 9.597 1.00 94.19 185 TYR A O 1
ATOM 1426 N N . GLY A 1 186 ? -6.770 3.730 9.376 1.00 95.81 186 GLY A N 1
ATOM 1427 C CA . GLY A 1 186 ? -6.792 3.712 7.915 1.00 95.81 186 GLY A CA 1
ATOM 1428 C C . GLY A 1 186 ? -8.157 4.080 7.342 1.00 95.81 186 GLY A C 1
ATOM 1429 O O . GLY A 1 186 ? -9.002 4.664 8.025 1.00 95.81 186 GLY A O 1
ATOM 1430 N N . HIS A 1 187 ? -8.389 3.698 6.087 1.00 97.62 187 HIS A N 1
ATOM 1431 C CA . HIS A 1 187 ? -9.636 3.970 5.375 1.00 97.62 187 HIS A CA 1
ATOM 1432 C C . HIS A 1 187 ? -10.501 2.725 5.188 1.00 97.62 187 HIS A C 1
ATOM 1434 O O . HIS A 1 187 ? -10.008 1.633 4.912 1.00 97.62 187 HIS A O 1
ATOM 1440 N N . ASN A 1 188 ? -11.819 2.911 5.277 1.00 95.81 188 ASN A N 1
ATOM 1441 C CA . ASN A 1 188 ? -12.805 1.951 4.779 1.00 95.81 188 ASN A CA 1
ATOM 1442 C C . ASN A 1 188 ? -13.313 2.456 3.424 1.00 95.81 188 ASN A C 1
ATOM 1444 O O . ASN A 1 188 ? -14.278 3.218 3.383 1.00 95.81 188 ASN A O 1
ATOM 1448 N N . PHE A 1 189 ? -12.646 2.094 2.330 1.00 97.81 189 PHE A N 1
ATOM 1449 C CA . PHE A 1 189 ? -13.031 2.530 0.984 1.00 97.81 189 PHE A CA 1
ATOM 1450 C C . PHE A 1 189 ? -14.259 1.776 0.486 1.00 97.81 189 PHE A C 1
ATOM 1452 O O . PHE A 1 189 ? -14.403 0.590 0.772 1.00 97.81 189 PHE A O 1
ATOM 1459 N N . TYR A 1 190 ? -15.133 2.435 -0.269 1.00 97.38 190 TYR A N 1
ATOM 1460 C CA . TYR A 1 190 ? -16.241 1.760 -0.943 1.00 97.38 190 TYR A CA 1
ATOM 1461 C C . TYR A 1 190 ? -15.730 0.900 -2.103 1.00 97.38 190 TYR A C 1
ATOM 1463 O O . TYR A 1 190 ? -14.837 1.310 -2.838 1.00 97.38 190 TYR A O 1
ATOM 1471 N N . THR A 1 191 ? -16.306 -0.291 -2.279 1.00 92.88 191 THR A N 1
ATOM 1472 C CA . THR A 1 191 ? -15.928 -1.231 -3.355 1.00 92.88 191 THR A CA 1
ATOM 1473 C C . THR A 1 191 ? -16.848 -1.167 -4.570 1.00 92.88 191 THR A C 1
ATOM 1475 O O . THR A 1 191 ? -16.604 -1.846 -5.562 1.00 92.88 191 THR A O 1
ATOM 1478 N N . ASN A 1 192 ? -17.928 -0.386 -4.500 1.00 91.06 192 ASN A N 1
ATOM 1479 C CA . ASN A 1 192 ? -18.884 -0.221 -5.588 1.00 91.06 192 ASN A CA 1
ATOM 1480 C C . ASN A 1 192 ? -19.494 1.188 -5.591 1.00 91.06 192 ASN A C 1
ATOM 1482 O O . ASN A 1 192 ? -19.536 1.866 -4.561 1.00 91.06 192 ASN A O 1
ATOM 1486 N N . GLY A 1 193 ? -20.008 1.610 -6.751 1.00 88.94 193 GLY A N 1
ATOM 1487 C CA . GLY A 1 193 ? -20.622 2.931 -6.929 1.00 88.94 193 GLY A CA 1
ATOM 1488 C C . GLY A 1 193 ? -21.889 3.153 -6.094 1.00 88.94 193 GLY A C 1
ATOM 1489 O O . GLY A 1 193 ? -22.191 4.286 -5.731 1.00 88.94 193 GLY A O 1
ATOM 1490 N N . SER A 1 194 ? -22.597 2.081 -5.723 1.00 93.00 194 SER A N 1
ATOM 1491 C CA . SER A 1 194 ? -23.782 2.137 -4.853 1.00 93.00 194 SER A CA 1
ATOM 1492 C C . SER A 1 194 ? -23.446 2.318 -3.369 1.00 93.00 194 SER A C 1
ATOM 1494 O O . SER A 1 194 ? -24.359 2.464 -2.560 1.00 93.00 194 SER A O 1
ATOM 1496 N N . LYS A 1 195 ? -22.157 2.312 -2.997 1.00 94.06 195 LYS A N 1
ATOM 1497 C CA . LYS A 1 195 ? -21.663 2.510 -1.627 1.00 94.06 195 LYS A CA 1
ATOM 1498 C C . LYS A 1 195 ? -22.262 1.532 -0.603 1.00 94.06 195 LYS A C 1
ATOM 1500 O O . LYS A 1 195 ? -22.460 1.876 0.557 1.00 94.06 195 LYS A O 1
ATOM 1505 N N . THR A 1 196 ? -22.525 0.290 -1.016 1.00 94.12 196 THR A N 1
ATOM 1506 C CA . THR A 1 196 ? -23.143 -0.742 -0.153 1.00 94.12 196 THR A CA 1
ATOM 1507 C C . THR A 1 196 ? -22.138 -1.656 0.542 1.00 94.12 196 THR A C 1
ATOM 1509 O O . THR A 1 196 ? -22.490 -2.339 1.500 1.00 94.12 196 THR A O 1
ATOM 1512 N N . ALA A 1 197 ? -20.890 -1.677 0.077 1.00 94.12 197 ALA A N 1
ATOM 1513 C CA . ALA A 1 197 ? -19.827 -2.502 0.634 1.00 94.12 197 ALA A CA 1
ATOM 1514 C C . ALA A 1 197 ? -18.519 -1.714 0.721 1.00 94.12 197 ALA A C 1
ATOM 1516 O O . ALA A 1 197 ? -18.258 -0.820 -0.089 1.00 94.12 197 ALA A O 1
ATOM 1517 N N . THR A 1 198 ? -17.703 -2.052 1.720 1.00 95.62 198 THR A N 1
ATOM 1518 C CA . THR A 1 198 ? -16.409 -1.411 1.963 1.00 95.62 198 THR A CA 1
ATOM 1519 C C . THR A 1 198 ? -15.288 -2.422 2.120 1.00 95.62 198 THR A C 1
ATOM 1521 O O . THR A 1 198 ? -15.500 -3.521 2.630 1.00 95.62 198 THR A O 1
ATOM 1524 N N . ILE A 1 199 ? -14.075 -2.001 1.782 1.00 93.94 199 ILE A N 1
ATOM 1525 C CA . ILE A 1 199 ? -12.827 -2.715 2.017 1.00 93.94 199 ILE A CA 1
ATOM 1526 C C . ILE A 1 199 ? -11.906 -1.866 2.895 1.00 93.94 199 ILE A C 1
ATOM 1528 O O . ILE A 1 199 ? -11.733 -0.668 2.674 1.00 93.94 199 ILE A O 1
ATOM 1532 N N . PHE A 1 200 ? -11.317 -2.488 3.915 1.00 94.25 200 PHE A N 1
ATOM 1533 C CA . PHE A 1 200 ? -10.409 -1.795 4.824 1.00 94.25 200 PHE A CA 1
ATOM 1534 C C . PHE A 1 200 ? -8.970 -1.795 4.295 1.00 94.25 200 PHE A C 1
ATOM 1536 O O . PHE A 1 200 ? -8.392 -2.861 4.037 1.00 94.25 200 PHE A O 1
ATOM 1543 N N . PHE A 1 201 ? -8.396 -0.598 4.187 1.00 96.44 201 PHE A N 1
ATOM 1544 C CA . PHE A 1 201 ? -6.999 -0.333 3.856 1.00 96.44 201 PHE A CA 1
ATOM 1545 C C . PHE A 1 201 ? -6.313 0.323 5.059 1.00 96.44 201 PHE A C 1
ATOM 1547 O O . PHE A 1 201 ? -6.561 1.501 5.336 1.00 96.44 201 PHE A O 1
ATOM 1554 N N . PRO A 1 202 ? -5.463 -0.417 5.791 1.00 95.50 202 PRO A N 1
ATOM 1555 C CA . PRO A 1 202 ? -4.757 0.142 6.932 1.00 95.50 202 PRO A CA 1
ATOM 1556 C C . PRO A 1 202 ? -3.730 1.194 6.510 1.00 95.50 202 PRO A C 1
ATOM 1558 O O . PRO A 1 202 ? -3.134 1.109 5.430 1.00 95.50 202 PRO A O 1
ATOM 1561 N N . ALA A 1 203 ? -3.487 2.151 7.401 1.00 96.69 203 ALA A N 1
ATOM 1562 C CA . ALA A 1 203 ? -2.357 3.068 7.334 1.00 96.69 203 ALA A CA 1
ATOM 1563 C C . ALA A 1 203 ? -1.053 2.295 7.617 1.00 96.69 203 ALA A C 1
ATOM 1565 O O . ALA A 1 203 ? -0.537 2.285 8.735 1.00 96.69 203 ALA A O 1
ATOM 1566 N N . SER A 1 204 ? -0.583 1.569 6.601 1.00 96.00 204 SER A N 1
ATOM 1567 C CA . SER A 1 204 ? 0.511 0.596 6.676 1.00 96.00 204 SER A CA 1
ATOM 1568 C C . SER A 1 204 ? 1.867 1.198 7.030 1.00 96.00 204 SER A C 1
ATOM 1570 O O . SER A 1 204 ? 2.745 0.464 7.479 1.00 96.00 204 SER A O 1
ATOM 1572 N N . GLY A 1 205 ? 2.059 2.498 6.792 1.00 97.38 205 GLY A N 1
ATOM 1573 C CA . GLY A 1 205 ? 3.385 3.096 6.728 1.00 97.38 205 GLY A CA 1
ATOM 1574 C C . GLY A 1 205 ? 4.232 2.507 5.598 1.00 97.38 205 GLY A C 1
ATOM 1575 O O . GLY A 1 205 ? 3.718 1.840 4.692 1.00 97.38 205 GLY A O 1
ATOM 1576 N N . PHE A 1 206 ? 5.533 2.776 5.661 1.00 97.56 206 PHE A N 1
ATOM 1577 C CA . PHE A 1 206 ? 6.528 2.300 4.701 1.00 97.56 206 PHE A CA 1
ATOM 1578 C C . PHE A 1 206 ? 7.933 2.249 5.308 1.00 97.56 206 PHE A C 1
ATOM 1580 O O . PHE A 1 206 ? 8.184 2.853 6.352 1.00 97.56 206 PHE A O 1
ATOM 1587 N N . ARG A 1 207 ? 8.864 1.582 4.614 1.00 97.12 207 ARG A N 1
ATOM 1588 C CA . ARG A 1 207 ? 10.308 1.697 4.872 1.00 97.12 207 ARG A CA 1
ATOM 1589 C C . ARG A 1 207 ? 11.000 2.583 3.850 1.00 97.12 207 ARG A C 1
ATOM 1591 O O . ARG A 1 207 ? 10.798 2.397 2.648 1.00 97.12 207 ARG A O 1
ATOM 1598 N N . PHE A 1 208 ? 11.804 3.526 4.328 1.00 96.50 208 PHE A N 1
ATOM 1599 C CA . PHE A 1 208 ? 12.485 4.527 3.508 1.00 96.50 208 PHE A CA 1
ATOM 1600 C C . PHE A 1 208 ? 13.531 3.928 2.569 1.00 96.50 208 PHE A C 1
ATOM 1602 O O . PHE A 1 208 ? 14.264 3.014 2.916 1.00 96.50 208 PHE A O 1
ATOM 1609 N N . SER A 1 209 ? 13.656 4.490 1.372 1.00 95.81 209 SER A N 1
ATOM 1610 C CA . SER A 1 209 ? 14.585 3.995 0.355 1.00 95.81 209 SER A CA 1
ATOM 1611 C C . SER A 1 209 ? 16.073 4.235 0.662 1.00 95.81 209 SER A C 1
ATOM 1613 O O . SER A 1 209 ? 16.919 3.566 0.076 1.00 95.81 209 SER A O 1
ATOM 1615 N N . SER A 1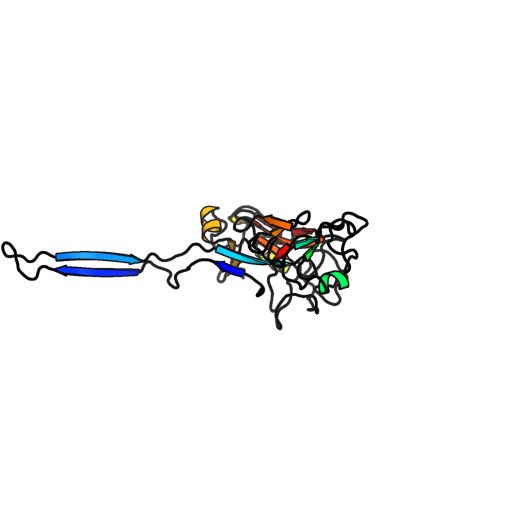 210 ? 16.411 5.214 1.511 1.00 94.94 210 SER A N 1
ATOM 1616 C CA . SER A 1 210 ? 17.796 5.625 1.822 1.00 94.94 210 SER A CA 1
ATOM 1617 C C . SER A 1 210 ? 18.440 4.839 2.955 1.00 94.94 210 SER A C 1
ATOM 1619 O O . SER A 1 210 ? 19.648 4.633 2.945 1.00 94.94 210 SER A O 1
ATOM 1621 N N . ASP A 1 211 ? 17.649 4.475 3.958 1.00 92.50 211 ASP A N 1
ATOM 1622 C CA . ASP A 1 211 ? 18.130 3.916 5.224 1.00 92.50 211 ASP A CA 1
ATOM 1623 C C . ASP A 1 211 ? 17.194 2.840 5.790 1.00 92.50 211 ASP A C 1
ATOM 1625 O O . ASP A 1 211 ? 17.471 2.273 6.842 1.00 92.50 211 ASP A O 1
ATOM 1629 N N . GLY A 1 212 ? 16.073 2.582 5.108 1.00 92.56 212 GLY A N 1
ATOM 1630 C CA . GLY A 1 212 ? 15.055 1.619 5.499 1.00 92.56 212 GLY A CA 1
ATOM 1631 C C . GLY A 1 212 ? 14.323 1.919 6.811 1.00 92.56 212 GLY A C 1
ATOM 1632 O O . GLY A 1 212 ? 13.575 1.060 7.303 1.00 92.56 212 GLY A O 1
ATOM 1633 N N . SER A 1 213 ? 14.464 3.136 7.346 1.00 94.50 213 SER A N 1
ATOM 1634 C CA . SER A 1 213 ? 13.712 3.607 8.510 1.00 94.50 213 SER A CA 1
ATOM 1635 C C . SER A 1 213 ? 12.206 3.444 8.295 1.00 94.50 213 SER A C 1
ATOM 1637 O O . SER A 1 213 ? 11.675 3.690 7.207 1.00 94.50 213 SER A O 1
ATOM 1639 N N . LEU A 1 214 ? 11.508 2.969 9.328 1.00 95.62 214 LEU A N 1
ATOM 1640 C CA . LEU A 1 214 ? 10.063 2.782 9.292 1.00 95.62 214 LEU A CA 1
ATOM 1641 C C . LEU A 1 214 ? 9.364 4.106 9.606 1.00 95.62 214 LEU A C 1
ATOM 1643 O O . LEU A 1 214 ? 9.658 4.752 10.609 1.00 95.62 214 LEU A O 1
ATOM 1647 N N . SER A 1 215 ? 8.407 4.496 8.770 1.00 96.62 215 SER A N 1
ATOM 1648 C CA . SER A 1 215 ? 7.684 5.756 8.932 1.00 96.62 215 SER A CA 1
ATOM 1649 C C . SER A 1 215 ? 6.202 5.627 8.583 1.00 96.62 215 SER A C 1
ATOM 1651 O O . SER A 1 215 ? 5.768 4.668 7.944 1.00 96.62 215 SER A O 1
ATOM 1653 N N . ASN A 1 216 ? 5.411 6.605 9.026 1.00 96.75 216 ASN A N 1
ATOM 1654 C CA . ASN A 1 216 ? 3.982 6.778 8.739 1.00 96.75 216 ASN A CA 1
ATOM 1655 C C . ASN A 1 216 ? 3.047 5.616 9.118 1.00 96.75 216 ASN A C 1
ATOM 1657 O O . ASN A 1 216 ? 1.890 5.596 8.694 1.00 96.75 216 ASN A O 1
ATOM 1661 N N . VAL A 1 217 ? 3.494 4.682 9.957 1.00 95.38 217 VAL A N 1
ATOM 1662 C CA . VAL A 1 217 ? 2.641 3.616 10.501 1.00 95.38 217 VAL A CA 1
ATOM 1663 C C . VAL A 1 217 ? 1.511 4.243 11.326 1.00 95.38 217 VAL A C 1
ATOM 1665 O O . VAL A 1 217 ? 1.763 5.008 12.255 1.00 95.38 217 VAL A O 1
ATOM 1668 N N . GLY A 1 218 ? 0.258 3.973 10.953 1.00 94.25 218 GLY A N 1
ATOM 1669 C CA . GLY A 1 218 ? -0.931 4.601 11.547 1.00 94.25 218 GLY A CA 1
ATOM 1670 C C . GLY A 1 218 ? -1.283 5.992 11.004 1.00 94.25 218 GLY A C 1
ATOM 1671 O O . GLY A 1 218 ? -2.346 6.513 11.336 1.00 94.25 218 GLY A O 1
ATOM 1672 N N . TYR A 1 219 ? -0.442 6.580 10.145 1.00 96.75 219 TYR A N 1
ATOM 1673 C CA . TYR A 1 219 ? -0.644 7.915 9.564 1.00 96.75 219 TYR A CA 1
ATOM 1674 C C . TYR A 1 219 ? -0.954 7.888 8.066 1.00 96.75 219 TYR A C 1
ATOM 1676 O O . TYR A 1 219 ? -1.810 8.649 7.614 1.00 96.75 219 TYR A O 1
ATOM 1684 N N . GLY A 1 220 ? -0.290 7.019 7.303 1.00 97.62 220 GLY A N 1
ATOM 1685 C CA . GLY A 1 220 ? -0.502 6.878 5.865 1.00 97.62 220 GLY A CA 1
ATOM 1686 C C . GLY A 1 220 ? -0.412 5.429 5.401 1.00 97.62 220 GLY A C 1
ATOM 1687 O O . GLY A 1 220 ? 0.208 4.592 6.057 1.00 97.62 220 GLY A O 1
ATOM 1688 N N . GLY A 1 221 ? -1.069 5.112 4.290 1.00 98.00 221 GLY A N 1
ATOM 1689 C CA . GLY A 1 221 ? -1.024 3.793 3.661 1.00 98.00 221 GLY A CA 1
ATOM 1690 C C . GLY A 1 221 ? -0.359 3.855 2.297 1.00 98.00 221 GLY A C 1
ATOM 1691 O O . GLY A 1 221 ? -0.613 4.785 1.537 1.00 98.00 221 GLY A O 1
ATOM 1692 N N . TYR A 1 222 ? 0.476 2.858 2.004 1.00 98.38 222 TYR A N 1
ATOM 1693 C CA . TYR A 1 222 ? 1.282 2.788 0.787 1.00 98.38 222 TYR A CA 1
ATOM 1694 C C . TYR A 1 222 ? 1.256 1.364 0.254 1.00 98.38 222 TYR A C 1
ATOM 1696 O O . TYR A 1 222 ? 1.633 0.427 0.965 1.00 98.38 222 TYR A O 1
ATOM 1704 N N . TYR A 1 223 ? 0.790 1.202 -0.981 1.00 98.38 223 TYR A N 1
ATOM 1705 C CA . TYR A 1 223 ? 0.549 -0.106 -1.579 1.00 98.38 223 TYR A CA 1
ATOM 1706 C C . TYR A 1 223 ? 1.094 -0.160 -2.993 1.00 98.38 223 TYR A C 1
ATOM 1708 O O . TYR A 1 223 ? 0.805 0.716 -3.801 1.00 98.38 223 TYR A O 1
ATOM 1716 N N . TRP A 1 224 ? 1.856 -1.200 -3.305 1.00 98.50 224 TRP A N 1
ATOM 1717 C CA . TRP A 1 224 ? 2.361 -1.413 -4.655 1.00 98.50 224 TRP A CA 1
ATOM 1718 C C . TRP A 1 224 ? 1.288 -1.942 -5.614 1.00 98.50 224 TRP A C 1
ATOM 1720 O O . TRP A 1 224 ? 0.443 -2.755 -5.230 1.00 98.50 224 TRP A O 1
ATOM 1730 N N . SER A 1 225 ? 1.412 -1.554 -6.883 1.00 97.88 225 SER A N 1
ATOM 1731 C CA . SER A 1 225 ? 0.787 -2.217 -8.033 1.00 97.88 225 SER A CA 1
ATOM 1732 C C . SER A 1 225 ? 1.822 -3.030 -8.822 1.00 97.88 225 SER A C 1
ATOM 1734 O O . SER A 1 225 ? 3.027 -2.904 -8.609 1.00 97.88 225 SER A O 1
ATOM 1736 N N . ALA A 1 226 ? 1.364 -3.894 -9.730 1.00 97.50 226 ALA A N 1
ATOM 1737 C CA . ALA A 1 226 ? 2.205 -4.901 -10.384 1.00 97.50 226 ALA A CA 1
ATOM 1738 C C . ALA A 1 226 ? 3.232 -4.346 -11.390 1.00 97.50 226 ALA A C 1
ATOM 1740 O O . ALA A 1 226 ? 4.214 -5.025 -11.697 1.00 97.50 226 ALA A O 1
ATOM 1741 N N . VAL A 1 227 ? 3.001 -3.146 -11.930 1.00 97.12 227 VAL A N 1
ATOM 1742 C CA . VAL A 1 227 ? 3.758 -2.599 -13.067 1.00 97.12 227 VAL A CA 1
ATOM 1743 C C . VAL A 1 227 ? 4.559 -1.351 -12.690 1.00 97.12 227 VAL A C 1
ATOM 1745 O O . VAL A 1 227 ? 4.201 -0.625 -11.755 1.00 97.12 227 VAL A O 1
ATOM 1748 N N . PRO A 1 228 ? 5.673 -1.091 -13.391 1.00 97.00 228 PRO A N 1
ATOM 1749 C CA . PRO A 1 228 ? 6.456 0.109 -13.163 1.00 97.00 228 PRO A CA 1
ATOM 1750 C C . PRO A 1 228 ? 5.773 1.367 -13.698 1.00 97.00 228 PRO A C 1
ATOM 1752 O O . PRO A 1 228 ? 5.088 1.322 -14.715 1.00 97.00 228 PRO A O 1
ATOM 1755 N N . SER A 1 229 ? 6.034 2.515 -13.074 1.00 95.94 229 SER A N 1
ATOM 1756 C CA . SER A 1 229 ? 5.618 3.814 -13.618 1.00 95.94 229 SER A CA 1
ATOM 1757 C C . SER A 1 229 ? 6.671 4.390 -14.566 1.00 95.94 229 SER A C 1
ATOM 1759 O O . SER A 1 229 ? 6.333 4.902 -15.629 1.00 95.94 229 SER A O 1
ATOM 1761 N N . LEU A 1 230 ? 7.949 4.267 -14.192 1.00 91.56 230 LEU A N 1
ATOM 1762 C CA . LEU A 1 230 ? 9.133 4.752 -14.909 1.00 91.56 230 LEU A CA 1
ATOM 1763 C C . LEU A 1 230 ? 10.321 3.798 -14.664 1.00 91.56 230 LEU A C 1
ATOM 1765 O O . LEU A 1 230 ? 10.212 2.824 -13.912 1.00 91.56 230 LEU A O 1
ATOM 1769 N N . THR A 1 231 ? 11.484 4.088 -15.258 1.00 88.75 231 THR A N 1
ATOM 1770 C CA . THR A 1 231 ? 12.708 3.265 -15.158 1.00 88.75 231 THR A CA 1
ATOM 1771 C C . THR A 1 231 ? 13.064 2.864 -13.723 1.00 88.75 231 THR A C 1
ATOM 1773 O O . THR A 1 231 ? 13.342 1.701 -13.468 1.00 88.75 231 THR A O 1
ATOM 1776 N N . SER A 1 232 ? 13.002 3.789 -12.764 1.00 89.94 232 SER A N 1
ATOM 1777 C CA . SER A 1 232 ? 13.385 3.548 -11.363 1.00 89.94 232 SER A CA 1
ATOM 1778 C C . SER A 1 232 ? 12.226 3.718 -10.371 1.00 89.94 232 SER A C 1
ATOM 1780 O O . SER A 1 232 ? 12.437 3.785 -9.160 1.00 89.94 232 SER A O 1
ATOM 1782 N N . SER A 1 233 ? 10.986 3.778 -10.873 1.00 95.19 233 SER A N 1
ATOM 1783 C CA . SER A 1 233 ? 9.776 3.960 -10.059 1.00 95.19 233 SER A CA 1
ATOM 1784 C C . SER A 1 233 ? 8.716 2.891 -10.343 1.00 95.19 233 SER A C 1
ATOM 1786 O O . SER A 1 233 ? 8.600 2.396 -11.466 1.00 95.19 233 SER A O 1
ATOM 1788 N N . GLY A 1 234 ? 7.980 2.504 -9.304 1.00 97.38 234 GLY A N 1
ATOM 1789 C CA . GLY A 1 234 ? 6.827 1.604 -9.361 1.00 97.38 234 GLY A CA 1
ATOM 1790 C C . GLY A 1 234 ? 5.514 2.379 -9.285 1.00 97.38 234 GLY A C 1
ATOM 1791 O O . GLY A 1 234 ? 5.490 3.453 -8.683 1.00 97.38 234 GLY A O 1
ATOM 1792 N N . CYS A 1 235 ? 4.435 1.849 -9.868 1.00 98.31 235 CYS A N 1
ATOM 1793 C CA . CYS A 1 235 ? 3.083 2.357 -9.617 1.00 98.31 235 CYS A CA 1
ATOM 1794 C C . CYS A 1 235 ? 2.617 1.951 -8.214 1.00 98.31 235 CYS A C 1
ATOM 1796 O O . CYS A 1 235 ? 2.839 0.814 -7.785 1.00 98.31 235 CYS A O 1
ATOM 1798 N N . SER A 1 236 ? 1.941 2.858 -7.519 1.00 98.25 236 SER A N 1
ATOM 1799 C CA . SER A 1 236 ? 1.452 2.632 -6.162 1.00 98.25 236 SER A CA 1
ATOM 1800 C C . SER A 1 236 ? 0.151 3.384 -5.880 1.00 98.25 236 SER A C 1
ATOM 1802 O O . SER A 1 236 ? -0.238 4.306 -6.590 1.00 98.25 236 SER A O 1
ATOM 1804 N N . LEU A 1 237 ? -0.511 2.988 -4.799 1.00 98.62 237 LEU A N 1
ATOM 1805 C CA . LEU A 1 237 ? -1.484 3.795 -4.073 1.00 98.62 237 LEU A CA 1
ATOM 1806 C C . LEU A 1 237 ? -0.781 4.420 -2.869 1.00 98.62 237 LEU A C 1
ATOM 1808 O O . LEU A 1 237 ? -0.112 3.706 -2.115 1.00 98.62 237 LEU A O 1
ATOM 1812 N N . SER A 1 238 ? -1.012 5.708 -2.632 1.00 98.50 238 SER A N 1
ATOM 1813 C CA . SER A 1 238 ? -0.705 6.354 -1.356 1.00 98.50 238 SER A CA 1
ATOM 1814 C C . SER A 1 238 ? -1.920 7.083 -0.796 1.00 98.50 238 SER A C 1
ATOM 1816 O O . SER A 1 238 ? -2.766 7.594 -1.534 1.00 98.50 238 SER A O 1
ATOM 1818 N N . PHE A 1 239 ? -2.044 7.118 0.527 1.00 98.69 239 PHE A N 1
ATOM 1819 C CA . PHE A 1 239 ? -3.071 7.919 1.179 1.00 98.69 239 PHE A CA 1
ATOM 1820 C C . PHE A 1 239 ? -2.684 8.369 2.584 1.00 98.69 239 PHE A C 1
ATOM 1822 O O . PHE A 1 239 ? -1.943 7.697 3.298 1.00 98.69 239 PHE A O 1
ATOM 1829 N N . TYR A 1 240 ? -3.298 9.472 2.990 1.00 98.38 240 TYR A N 1
ATOM 1830 C CA . TYR A 1 240 ? -3.432 9.973 4.353 1.00 98.38 240 TYR A CA 1
ATOM 1831 C C . TYR A 1 240 ? -4.917 10.238 4.619 1.00 98.38 240 TYR A C 1
ATOM 1833 O O . TYR A 1 240 ? -5.733 10.152 3.707 1.00 98.38 240 TYR A O 1
ATOM 1841 N N . TRP A 1 241 ? -5.274 10.641 5.840 1.00 97.44 241 TRP A N 1
ATOM 1842 C CA . TRP A 1 241 ? -6.680 10.835 6.217 1.00 97.44 241 TRP A CA 1
ATOM 1843 C C . TRP A 1 241 ? -7.494 11.745 5.272 1.00 97.44 241 TRP A C 1
ATOM 1845 O O . TRP A 1 241 ? -8.683 11.502 5.075 1.00 97.44 241 TRP A O 1
ATOM 1855 N N . SER A 1 242 ? -6.873 12.787 4.706 1.00 97.50 242 SER A N 1
ATOM 1856 C CA . SER A 1 242 ? -7.521 13.801 3.861 1.00 97.50 242 SER A CA 1
ATOM 1857 C C . SER A 1 242 ? -7.083 13.778 2.399 1.00 97.50 242 SER A C 1
ATOM 1859 O O . SER A 1 242 ? -7.503 14.653 1.640 1.00 97.50 242 SER A O 1
ATOM 1861 N N . ASN A 1 243 ? -6.221 12.839 2.001 1.00 98.12 243 ASN A N 1
ATOM 1862 C CA . ASN A 1 243 ? -5.581 12.819 0.685 1.00 98.12 243 ASN A CA 1
ATOM 1863 C C . ASN A 1 243 ? -5.429 11.380 0.201 1.00 98.12 243 ASN A C 1
ATOM 1865 O O . ASN A 1 243 ? -4.860 10.558 0.912 1.00 98.12 243 ASN A O 1
ATOM 1869 N N . VAL A 1 244 ? -5.879 11.085 -1.014 1.00 98.75 244 VAL A N 1
ATOM 1870 C CA . VAL A 1 244 ? -5.745 9.757 -1.625 1.00 98.75 244 VAL A CA 1
ATOM 1871 C C . VAL A 1 244 ? -5.223 9.926 -3.043 1.00 98.75 244 VAL A C 1
ATOM 1873 O O . VAL A 1 244 ? -5.823 10.649 -3.835 1.00 98.75 244 VAL A O 1
ATOM 1876 N N . SER A 1 245 ? -4.129 9.241 -3.354 1.00 98.56 245 SER A N 1
ATOM 1877 C CA . SER A 1 245 ? -3.496 9.180 -4.670 1.00 98.56 245 SER A CA 1
ATOM 1878 C C . SER A 1 245 ? -3.536 7.735 -5.170 1.00 98.56 245 SER A C 1
ATOM 1880 O O . SER A 1 245 ? -2.643 6.952 -4.845 1.00 98.56 245 SER A O 1
ATOM 1882 N N . PRO A 1 246 ? -4.579 7.341 -5.924 1.00 97.88 246 PRO A N 1
ATOM 1883 C CA . PRO A 1 246 ? -4.719 5.971 -6.422 1.00 97.88 246 PRO A CA 1
ATOM 1884 C C . PRO A 1 246 ? -3.752 5.632 -7.563 1.00 97.88 246 PRO A C 1
ATOM 1886 O O . PRO A 1 246 ? -3.475 4.460 -7.796 1.00 97.88 246 PRO A O 1
ATOM 1889 N N . GLN A 1 247 ? -3.258 6.658 -8.256 1.00 97.31 247 GLN A N 1
ATOM 1890 C CA . GLN A 1 247 ? -2.273 6.589 -9.331 1.00 97.31 247 GLN A CA 1
ATOM 1891 C C . GLN A 1 247 ? -0.996 7.314 -8.891 1.00 97.31 247 GLN A C 1
ATOM 1893 O O . GLN A 1 247 ? -0.586 8.307 -9.485 1.00 97.31 247 GLN A O 1
ATOM 1898 N N . ASP A 1 248 ? -0.392 6.858 -7.799 1.00 97.69 248 ASP A N 1
ATOM 1899 C CA . ASP A 1 248 ? 0.886 7.384 -7.334 1.00 97.69 248 ASP A CA 1
ATOM 1900 C C . ASP A 1 248 ? 2.056 6.625 -7.979 1.00 97.69 248 ASP A C 1
ATOM 1902 O O . ASP A 1 248 ? 1.892 5.605 -8.669 1.00 97.69 248 ASP A O 1
ATOM 1906 N N . TYR A 1 249 ? 3.257 7.142 -7.762 1.00 96.50 249 TYR A N 1
ATOM 1907 C CA . TYR A 1 249 ? 4.492 6.455 -8.069 1.00 96.50 249 TYR A CA 1
ATOM 1908 C C . TYR A 1 249 ? 5.537 6.695 -6.991 1.00 96.50 249 TYR A C 1
ATOM 1910 O O . TYR A 1 249 ? 5.587 7.728 -6.328 1.00 96.50 249 TYR A O 1
ATOM 1918 N N . SER A 1 250 ? 6.418 5.724 -6.802 1.00 97.56 250 SER A N 1
ATOM 1919 C CA . SER A 1 250 ? 7.486 5.836 -5.811 1.00 97.56 250 SER A CA 1
ATOM 1920 C C . SER A 1 250 ? 8.716 5.067 -6.246 1.00 97.56 250 SER A C 1
ATOM 1922 O O . SER A 1 250 ? 8.639 4.163 -7.080 1.00 97.56 250 SER A O 1
ATOM 1924 N N . TYR A 1 251 ? 9.861 5.422 -5.667 1.00 97.56 251 TYR A N 1
ATOM 1925 C CA . TYR A 1 251 ? 11.114 4.722 -5.919 1.00 97.56 251 TYR A CA 1
ATOM 1926 C C . TYR A 1 251 ? 10.966 3.237 -5.611 1.00 97.56 251 TYR A C 1
ATOM 1928 O O . TYR A 1 251 ? 10.450 2.856 -4.562 1.00 97.56 251 TYR A O 1
ATOM 1936 N N . ARG A 1 252 ? 11.447 2.388 -6.516 1.00 97.31 252 ARG A N 1
ATOM 1937 C CA . ARG A 1 252 ? 11.302 0.928 -6.397 1.00 97.31 252 ARG A CA 1
ATOM 1938 C C . ARG A 1 252 ? 11.955 0.363 -5.132 1.00 97.31 252 ARG A C 1
ATOM 1940 O O . ARG A 1 252 ? 11.565 -0.701 -4.662 1.00 97.31 252 ARG A O 1
ATOM 1947 N N . SER A 1 253 ? 12.919 1.093 -4.578 1.00 97.00 253 SER A N 1
ATOM 1948 C CA . SER A 1 253 ? 13.628 0.792 -3.332 1.00 97.00 253 SER A CA 1
ATOM 1949 C C . SER A 1 253 ? 12.814 1.005 -2.050 1.00 97.00 253 SER A C 1
ATOM 1951 O O . SER A 1 253 ? 13.216 0.475 -1.014 1.00 97.00 253 SER A O 1
ATOM 1953 N N . TYR A 1 254 ? 11.680 1.715 -2.076 1.00 98.06 254 TYR A N 1
ATOM 1954 C CA . TYR A 1 254 ? 10.799 1.815 -0.905 1.00 98.06 254 TYR A CA 1
ATOM 1955 C C . TYR A 1 254 ? 10.206 0.455 -0.520 1.00 98.06 254 TYR A C 1
ATOM 1957 O O . TYR A 1 254 ? 9.891 -0.369 -1.376 1.00 98.06 254 TYR A O 1
ATOM 1965 N N . GLY A 1 255 ? 9.996 0.239 0.779 1.00 97.56 255 GLY A N 1
ATOM 1966 C CA . GLY A 1 255 ? 9.230 -0.900 1.281 1.00 97.56 255 GLY A CA 1
ATOM 1967 C C . GLY A 1 255 ? 7.763 -0.529 1.481 1.00 97.56 255 GLY A C 1
ATOM 1968 O O . GLY A 1 255 ? 7.457 0.129 2.474 1.00 97.56 255 GLY A O 1
ATOM 1969 N N . PHE A 1 256 ? 6.863 -0.969 0.595 1.00 98.19 256 PHE A N 1
ATOM 1970 C CA . PHE A 1 256 ? 5.407 -0.752 0.703 1.00 98.19 256 PHE A CA 1
ATOM 1971 C C . PHE A 1 256 ? 4.640 -2.064 0.845 1.00 98.19 256 PHE A C 1
ATOM 1973 O O . PHE A 1 256 ? 5.159 -3.142 0.560 1.00 98.19 256 PHE A O 1
ATOM 1980 N N . ALA A 1 257 ? 3.387 -1.981 1.287 1.00 97.62 257 ALA A N 1
ATOM 1981 C CA . ALA A 1 257 ? 2.531 -3.149 1.420 1.00 97.62 257 ALA A CA 1
ATOM 1982 C C . ALA A 1 257 ? 2.065 -3.672 0.048 1.00 97.62 257 ALA A C 1
ATOM 1984 O O . ALA A 1 257 ? 2.015 -2.948 -0.946 1.00 97.62 257 ALA A O 1
ATOM 1985 N N . ALA A 1 258 ? 1.667 -4.942 0.005 1.00 96.00 258 ALA A N 1
ATOM 1986 C CA . ALA A 1 258 ? 0.961 -5.535 -1.128 1.00 96.00 258 ALA A CA 1
ATOM 1987 C C . ALA A 1 258 ? -0.510 -5.768 -0.756 1.00 96.00 258 ALA A C 1
ATOM 1989 O O . ALA A 1 258 ? -0.810 -6.213 0.357 1.00 96.00 258 ALA A O 1
ATOM 1990 N N . ARG A 1 259 ? -1.435 -5.497 -1.686 1.00 95.06 259 ARG A N 1
ATOM 1991 C CA . ARG A 1 259 ? -2.857 -5.846 -1.540 1.00 95.06 259 ARG A CA 1
ATOM 1992 C C . ARG A 1 259 ? -3.267 -6.827 -2.645 1.00 95.06 259 ARG A C 1
ATOM 1994 O O . ARG A 1 259 ? -3.576 -6.375 -3.741 1.00 95.06 259 ARG A O 1
ATOM 2001 N N . PRO A 1 260 ? -3.278 -8.142 -2.370 1.00 94.56 260 PRO A N 1
ATOM 2002 C CA . PRO A 1 260 ? -3.635 -9.142 -3.366 1.00 94.56 260 PRO A CA 1
ATOM 2003 C C . PRO A 1 260 ? -5.066 -8.972 -3.868 1.00 94.56 260 PRO A C 1
ATOM 2005 O O . PRO A 1 260 ? -5.964 -8.649 -3.084 1.00 94.56 260 PRO A O 1
ATOM 2008 N N . VAL A 1 261 ? -5.272 -9.272 -5.147 1.00 93.50 261 VAL A N 1
ATOM 2009 C CA . VAL A 1 261 ? -6.585 -9.291 -5.803 1.00 93.50 261 VAL A CA 1
ATOM 2010 C C . VAL A 1 261 ? -6.852 -10.653 -6.444 1.00 93.50 261 VAL A C 1
ATOM 2012 O O . VAL A 1 261 ? -5.920 -11.346 -6.857 1.00 93.50 261 VAL A O 1
ATOM 2015 N N . SER A 1 262 ? -8.125 -11.046 -6.490 1.00 86.00 262 SER A N 1
ATOM 2016 C CA . SER A 1 262 ? -8.628 -12.195 -7.247 1.00 86.00 262 SER A CA 1
ATOM 2017 C C . SER A 1 262 ? -9.559 -11.649 -8.328 1.00 86.00 262 SER A C 1
ATOM 2019 O O . SER A 1 262 ? -10.740 -11.415 -8.073 1.00 86.00 262 SER A O 1
ATOM 2021 N N . GLU A 1 263 ? -8.983 -11.352 -9.485 1.00 66.94 263 GLU A N 1
ATOM 2022 C CA . GLU A 1 263 ? -9.686 -10.897 -10.691 1.00 66.94 263 GLU A CA 1
ATOM 2023 C C . GLU A 1 263 ? -9.643 -11.995 -11.744 1.00 66.94 263 GLU A C 1
ATOM 2025 O O . GLU A 1 263 ? -8.510 -12.496 -11.990 1.00 66.94 263 GLU A O 1
#

Radius of gyration: 23.63 Å; chains: 1; bounding box: 65×35×81 Å

Sequence (263 aa):
ETLGWKPKGEVTTYNAPRTVKVKVEQTIANGGAKLFTVINITQNNGGKKEGIATLYQFGRKDALPGTDTFYPTNSYSFDNTTGGRSLGYAIQHPENMFIYAQTGTYYYDWCNATYYNLWSADNTTTGWNDNAVVKTVYDPCPVGFKMPASNAFTGFTSNGQSQSGAANINANGTADSWGKFSAAYGHNFYTNGSKTATIFFPASGFRFSSDGSLSNVGYGGYYWSAVPSLTSSGCSLSFYWSNVSPQDYSYRSYGFAARPVSE

Secondary structure (DSSP, 8-state):
--SSEEEES---S-SS-EEEEEEEE-SS-SSS---EEEEEEEE------EEEEEEE-TT--SPEESSGGGTTTSS-EEE--TT-B-HHHHHH-TTEEEPP--SSTTTT-SBSS--S-SSSTT----SS--PPP---TT--SPTT-BPPPTTTTGGGBTTSS-EESGGGB-BSSTTS-HHHHHHHTEEEEESSTT---EEEEE-EEEE-TTT--EEEETTEEEEEEEEEEETTEEEEEEEETTEEEEEEEEETTSBEEE--B--

pLDDT: mean 92.38, std 8.14, range [51.0, 98.75]